Protein AF-A0A812ULM7-F1 (afdb_monomer)

Structure (mmCIF, N/CA/C/O backbone):
data_AF-A0A812ULM7-F1
#
_entry.id   AF-A0A812ULM7-F1
#
loop_
_atom_site.group_PDB
_atom_site.id
_atom_site.type_symbol
_atom_site.label_atom_id
_atom_site.label_alt_id
_atom_site.label_comp_id
_atom_site.label_asym_id
_atom_site.label_entity_id
_atom_site.label_seq_id
_atom_site.pdbx_PDB_ins_code
_atom_site.Cartn_x
_atom_site.Cartn_y
_atom_site.Cartn_z
_atom_site.occupancy
_atom_site.B_iso_or_equiv
_atom_site.auth_seq_id
_atom_site.auth_comp_id
_atom_site.auth_asym_id
_atom_site.auth_atom_id
_atom_site.pdbx_PDB_model_num
ATOM 1 N N . MET A 1 1 ? 13.259 -62.457 31.994 1.00 41.00 1 MET A N 1
ATOM 2 C CA . MET A 1 1 ? 13.958 -61.327 32.641 1.00 41.00 1 MET A CA 1
ATOM 3 C C . MET A 1 1 ? 14.137 -60.204 31.629 1.00 41.00 1 MET A C 1
ATOM 5 O O . MET A 1 1 ? 15.063 -60.281 30.845 1.00 41.00 1 MET A O 1
ATOM 9 N N . PHE A 1 2 ? 13.262 -59.199 31.629 1.00 32.50 2 PHE A N 1
ATOM 10 C CA . PHE A 1 2 ? 13.545 -57.844 31.134 1.00 32.50 2 PHE A CA 1
ATOM 11 C C . PHE A 1 2 ? 12.604 -56.912 31.900 1.00 32.50 2 PHE A C 1
ATOM 13 O O . PHE A 1 2 ? 11.397 -56.917 31.683 1.00 32.50 2 PHE A O 1
ATOM 20 N N . GLY A 1 3 ? 13.154 -56.225 32.902 1.00 32.50 3 GLY A N 1
ATOM 21 C CA . GLY A 1 3 ? 12.421 -55.309 33.770 1.00 32.50 3 GLY A CA 1
ATOM 22 C C . GLY A 1 3 ? 12.378 -53.911 33.165 1.00 32.50 3 GLY A C 1
ATOM 23 O O . GLY A 1 3 ? 13.420 -53.333 32.858 1.00 32.50 3 GLY A O 1
ATOM 24 N N . ALA A 1 4 ? 11.170 -53.374 33.015 1.00 36.75 4 ALA A N 1
ATOM 25 C CA . ALA A 1 4 ? 10.918 -51.992 32.639 1.00 36.75 4 ALA A CA 1
ATOM 26 C C . ALA A 1 4 ? 11.244 -51.050 33.813 1.00 36.75 4 ALA A C 1
ATOM 28 O O . ALA A 1 4 ? 10.741 -51.235 34.920 1.00 36.75 4 ALA A O 1
ATOM 29 N N . LYS A 1 5 ? 12.065 -50.020 33.571 1.00 42.41 5 LYS A N 1
ATOM 30 C CA . LYS A 1 5 ? 12.236 -48.877 34.481 1.00 42.41 5 LYS A CA 1
ATOM 31 C C . LYS A 1 5 ? 11.418 -47.699 33.957 1.00 42.41 5 LYS A C 1
ATOM 33 O O . LYS A 1 5 ? 11.736 -47.137 32.914 1.00 42.41 5 LYS A O 1
ATOM 38 N N . ALA A 1 6 ? 10.379 -47.336 34.703 1.00 38.03 6 ALA A N 1
ATOM 39 C CA . ALA A 1 6 ? 9.629 -46.100 34.535 1.00 38.03 6 ALA A CA 1
ATOM 40 C C . ALA A 1 6 ? 10.432 -44.925 35.122 1.00 38.03 6 ALA A C 1
ATOM 42 O O . ALA A 1 6 ? 10.832 -44.963 36.285 1.00 38.03 6 ALA A O 1
ATOM 43 N N . LEU A 1 7 ? 10.670 -43.887 34.319 1.00 38.00 7 LEU A N 1
ATOM 44 C CA . LEU A 1 7 ? 11.216 -42.604 34.763 1.00 38.00 7 LEU A CA 1
ATOM 45 C C . LEU A 1 7 ? 10.058 -41.616 34.918 1.00 38.00 7 LEU A C 1
ATOM 47 O O . LEU A 1 7 ? 9.432 -41.210 33.942 1.00 38.00 7 LEU A O 1
ATOM 51 N N . ALA A 1 8 ? 9.770 -41.264 36.168 1.00 40.12 8 ALA A N 1
ATOM 52 C CA . ALA A 1 8 ? 8.806 -40.243 36.539 1.00 40.12 8 ALA A CA 1
ATOM 53 C C . ALA A 1 8 ? 9.346 -38.849 36.173 1.00 40.12 8 ALA A C 1
ATOM 55 O O . ALA A 1 8 ? 10.379 -38.418 36.685 1.00 40.12 8 ALA A O 1
ATOM 56 N N . LEU A 1 9 ? 8.635 -38.135 35.297 1.00 36.09 9 LEU A N 1
ATOM 57 C CA . LEU A 1 9 ? 8.853 -36.713 35.039 1.00 36.09 9 LEU A CA 1
ATOM 58 C C . LEU A 1 9 ? 8.134 -35.901 36.122 1.00 36.09 9 LEU A C 1
ATOM 60 O O . LEU A 1 9 ? 6.908 -35.912 36.209 1.00 36.09 9 LEU A O 1
ATOM 64 N N . GLN A 1 10 ? 8.904 -35.201 36.954 1.00 39.47 10 GLN A N 1
ATOM 65 C CA . GLN A 1 10 ? 8.375 -34.199 37.879 1.00 39.47 10 GLN A CA 1
ATOM 66 C C . GLN A 1 10 ? 7.950 -32.926 37.120 1.00 39.47 10 GLN A C 1
ATOM 68 O O . GLN A 1 10 ? 8.636 -32.526 36.173 1.00 39.47 10 GLN A O 1
ATOM 73 N N . PRO A 1 11 ? 6.875 -32.235 37.542 1.00 38.72 11 PRO A N 1
ATOM 74 C CA . PRO A 1 11 ? 6.487 -30.960 36.957 1.00 38.72 11 PRO A CA 1
ATOM 75 C C . PRO A 1 11 ? 7.402 -29.840 37.471 1.00 38.72 11 PRO A C 1
ATOM 77 O O . PRO A 1 11 ? 7.451 -29.549 38.665 1.00 38.72 11 PRO A O 1
ATOM 80 N N . ARG A 1 12 ? 8.122 -29.177 36.559 1.00 36.22 12 ARG A N 1
ATOM 81 C CA . ARG A 1 12 ? 8.810 -27.913 36.851 1.00 36.22 12 ARG A CA 1
ATOM 82 C C . ARG A 1 12 ? 7.783 -26.785 36.907 1.00 36.22 12 ARG A C 1
ATOM 84 O O . ARG A 1 12 ? 7.397 -26.239 35.878 1.00 36.22 12 ARG A O 1
ATOM 91 N N . THR A 1 13 ? 7.385 -26.393 38.109 1.00 42.38 13 THR A N 1
ATOM 92 C CA . THR A 1 13 ? 6.838 -25.058 38.367 1.00 42.38 13 THR A CA 1
ATOM 93 C C . THR A 1 13 ? 7.977 -24.041 38.290 1.00 42.38 13 THR A C 1
ATOM 95 O O . THR A 1 13 ? 8.778 -23.933 39.215 1.00 42.38 13 THR A O 1
ATOM 98 N N . GLN A 1 14 ? 8.072 -23.313 37.175 1.00 38.62 14 GLN A N 1
ATOM 99 C CA . GLN A 1 14 ? 8.842 -22.071 37.096 1.00 38.62 14 GLN A CA 1
ATOM 100 C C . GLN A 1 14 ? 7.890 -20.885 37.241 1.00 38.62 14 GLN A C 1
ATOM 102 O O . GLN A 1 14 ? 7.251 -20.451 36.286 1.00 38.62 14 GLN A O 1
ATOM 107 N N . THR A 1 15 ? 7.815 -20.347 38.451 1.00 45.06 15 THR A N 1
ATOM 108 C CA . THR A 1 15 ? 7.367 -18.982 38.720 1.00 45.06 15 THR A CA 1
ATOM 109 C C . THR A 1 15 ? 8.535 -18.048 38.396 1.00 45.06 15 THR A C 1
ATOM 111 O O . THR A 1 15 ? 9.447 -17.875 39.200 1.00 45.06 15 THR A O 1
ATOM 114 N N . SER A 1 16 ? 8.544 -17.482 37.187 1.00 42.62 16 SER A N 1
ATOM 115 C CA . SER A 1 16 ? 9.448 -16.392 36.807 1.00 42.62 16 SER A CA 1
ATOM 116 C C . SER A 1 16 ? 8.700 -15.068 36.958 1.00 42.62 16 SER A C 1
ATOM 118 O O . SER A 1 16 ? 7.701 -14.829 36.281 1.00 42.62 16 SER A O 1
ATOM 120 N N . LEU A 1 17 ? 9.157 -14.235 37.894 1.00 44.47 17 LEU A N 1
ATOM 121 C CA . LEU A 1 17 ? 8.694 -12.861 38.058 1.00 44.47 17 LEU A CA 1
ATOM 122 C C . LEU A 1 17 ? 9.270 -12.002 36.925 1.00 44.47 17 LEU A C 1
ATOM 124 O O . LEU A 1 17 ? 10.476 -11.973 36.687 1.00 44.47 17 LEU A O 1
ATOM 128 N N . ALA A 1 18 ? 8.359 -11.348 36.212 1.00 45.88 18 ALA A N 1
ATOM 129 C CA . ALA A 1 18 ? 8.574 -10.644 34.964 1.00 45.88 18 ALA A CA 1
ATOM 130 C C . ALA A 1 18 ? 9.383 -9.346 35.134 1.00 45.88 18 ALA A C 1
ATOM 132 O O . ALA A 1 18 ? 8.870 -8.335 35.605 1.00 45.88 18 ALA A O 1
ATOM 133 N N . GLY A 1 19 ? 10.625 -9.354 34.653 1.00 46.09 19 GLY A N 1
ATOM 134 C CA . GLY A 1 19 ? 11.248 -8.179 34.047 1.00 46.09 19 GLY A CA 1
ATOM 135 C C . GLY A 1 19 ? 11.085 -8.306 32.537 1.00 46.09 19 GLY A C 1
ATOM 136 O O . GLY A 1 19 ? 11.866 -9.008 31.897 1.00 46.09 19 GLY A O 1
ATOM 137 N N . SER A 1 20 ? 10.035 -7.714 31.959 1.00 55.88 20 SER A N 1
ATOM 138 C CA . SER A 1 20 ? 9.801 -7.782 30.513 1.00 55.88 20 SER A CA 1
ATOM 139 C C . SER A 1 20 ? 10.874 -6.971 29.786 1.00 55.88 20 SER A C 1
ATOM 141 O O . SER A 1 20 ? 10.751 -5.759 29.613 1.00 55.88 20 SER A O 1
ATOM 143 N N . CYS A 1 21 ? 11.955 -7.637 29.381 1.00 51.94 21 CYS A N 1
ATOM 144 C CA . CYS A 1 21 ? 12.905 -7.093 28.423 1.00 51.94 21 CYS A CA 1
ATOM 145 C C . CYS A 1 21 ? 12.128 -6.796 27.135 1.00 51.94 21 CYS A C 1
ATOM 147 O O . CYS A 1 21 ? 11.672 -7.715 26.451 1.00 51.94 21 CYS A O 1
ATOM 149 N N . PHE A 1 22 ? 11.900 -5.511 26.861 1.00 61.00 22 PHE A N 1
ATOM 150 C CA . PHE A 1 22 ? 11.145 -5.065 25.700 1.00 61.00 22 PHE A CA 1
ATOM 151 C C . PHE A 1 22 ? 11.965 -5.374 24.447 1.00 61.00 22 PHE A C 1
ATOM 153 O O . PHE A 1 22 ? 12.911 -4.662 24.108 1.00 61.00 22 PHE A O 1
ATOM 160 N N . LYS A 1 23 ? 11.664 -6.498 23.798 1.00 75.44 23 LYS A N 1
ATOM 161 C CA . LYS A 1 23 ? 12.347 -6.897 22.572 1.00 75.44 23 LYS A CA 1
ATOM 162 C C . LYS A 1 23 ? 11.888 -5.959 21.460 1.00 75.44 23 LYS A C 1
ATOM 164 O O . LYS A 1 23 ? 10.694 -5.869 21.192 1.00 75.44 23 LYS A O 1
ATOM 169 N N . VAL A 1 24 ? 12.832 -5.259 20.828 1.00 73.81 24 VAL A N 1
ATOM 170 C CA . VAL A 1 24 ? 12.534 -4.423 19.659 1.00 73.81 24 VAL A CA 1
ATOM 171 C C . VAL A 1 24 ? 11.915 -5.323 18.579 1.00 73.81 24 VAL A C 1
ATOM 173 O O . VAL A 1 24 ? 12.570 -6.292 18.179 1.00 73.81 24 VAL A O 1
ATOM 176 N N . PRO A 1 25 ? 10.677 -5.047 18.128 1.00 79.12 25 PRO A N 1
ATOM 177 C CA . PRO A 1 25 ? 10.017 -5.860 17.117 1.00 79.12 25 PRO A CA 1
ATOM 178 C C . PRO A 1 25 ? 10.796 -5.835 15.805 1.00 79.12 25 PRO A C 1
ATOM 180 O O . PRO A 1 25 ? 11.286 -4.787 15.376 1.00 79.12 25 PRO A O 1
ATOM 183 N N . GLN A 1 26 ? 10.884 -6.980 15.137 1.00 84.06 26 GLN A N 1
ATOM 184 C CA . GLN A 1 26 ? 11.469 -7.045 13.800 1.00 84.06 26 GLN A CA 1
ATOM 185 C C . GLN A 1 26 ? 10.487 -6.498 12.750 1.00 84.06 26 GLN A C 1
ATOM 187 O O . GLN A 1 26 ? 9.270 -6.570 12.924 1.00 84.06 26 GLN A O 1
ATOM 192 N N . ALA A 1 27 ? 10.996 -6.011 11.610 1.00 75.19 27 ALA A N 1
ATOM 193 C CA . ALA A 1 27 ? 10.168 -5.482 10.513 1.00 75.19 27 ALA A CA 1
ATOM 194 C C . ALA A 1 27 ? 9.073 -6.470 10.057 1.00 75.19 27 ALA A C 1
ATOM 196 O O . ALA A 1 27 ? 7.943 -6.075 9.772 1.00 75.19 27 ALA A O 1
ATOM 197 N N . VAL A 1 28 ? 9.393 -7.770 10.050 1.00 74.81 28 VAL A N 1
ATOM 198 C CA . VAL A 1 28 ? 8.456 -8.850 9.702 1.00 74.81 28 VAL A CA 1
ATOM 199 C C . VAL A 1 28 ? 7.282 -8.915 10.684 1.00 74.81 28 VAL A C 1
ATOM 201 O O . VAL A 1 28 ? 6.131 -9.010 10.259 1.00 74.81 28 VAL A O 1
ATOM 204 N N . GLU A 1 29 ? 7.549 -8.811 11.988 1.00 86.94 29 GLU A N 1
ATOM 205 C CA . GLU A 1 29 ? 6.518 -8.832 13.034 1.00 86.94 29 GLU A CA 1
ATOM 206 C C . GLU A 1 29 ? 5.620 -7.593 12.934 1.00 86.94 29 GLU A C 1
ATOM 208 O O . GLU A 1 29 ? 4.396 -7.705 12.996 1.00 86.94 29 GLU A O 1
ATOM 213 N N . VAL A 1 30 ? 6.210 -6.420 12.678 1.00 88.75 30 VAL A N 1
ATOM 214 C CA . VAL A 1 30 ? 5.467 -5.168 12.459 1.00 88.75 30 VAL A CA 1
ATOM 215 C C . VAL A 1 30 ? 4.574 -5.249 11.217 1.00 88.75 30 VAL A C 1
ATOM 217 O O . VAL A 1 30 ? 3.429 -4.786 11.245 1.00 88.75 30 VAL A O 1
ATOM 220 N N . GLY A 1 31 ? 5.066 -5.849 10.132 1.00 81.31 31 GLY A N 1
ATOM 221 C CA . GLY A 1 31 ? 4.298 -6.061 8.905 1.00 81.31 31 GLY A CA 1
ATOM 222 C C . GLY A 1 31 ? 3.091 -6.985 9.108 1.00 81.31 31 GLY A C 1
ATOM 223 O O . GLY A 1 31 ? 1.988 -6.672 8.643 1.00 81.31 31 GLY A O 1
ATOM 224 N N . LEU A 1 32 ? 3.272 -8.091 9.837 1.00 84.94 32 LEU A N 1
ATOM 225 C CA . LEU A 1 32 ? 2.199 -9.032 10.177 1.00 84.94 32 LEU A CA 1
ATOM 226 C C . LEU A 1 32 ? 1.157 -8.396 11.106 1.00 84.94 32 LEU A C 1
ATOM 228 O O . LEU A 1 32 ? -0.033 -8.431 10.789 1.00 84.94 32 LEU A O 1
ATOM 232 N N . LEU A 1 33 ? 1.600 -7.714 12.167 1.00 93.56 33 LEU A N 1
ATOM 233 C CA . LEU A 1 33 ? 0.726 -6.987 13.090 1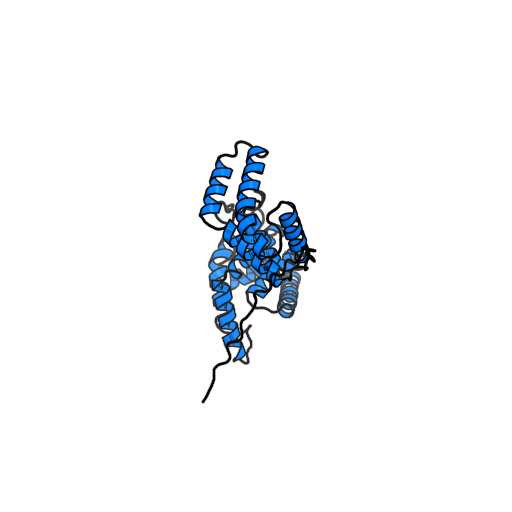.00 93.56 33 LEU A CA 1
ATOM 234 C C . LEU A 1 33 ? -0.161 -5.980 12.350 1.00 93.56 33 LEU A C 1
ATOM 236 O O . LEU A 1 33 ? -1.380 -5.958 12.527 1.00 93.56 33 LEU A O 1
ATOM 240 N N . ARG A 1 34 ? 0.434 -5.163 11.475 1.00 91.00 34 ARG A N 1
ATOM 241 C CA . ARG A 1 34 ? -0.317 -4.211 10.648 1.00 91.00 34 ARG A CA 1
ATOM 242 C C . ARG A 1 34 ? -1.326 -4.906 9.731 1.00 91.00 34 ARG A C 1
ATOM 244 O O . ARG A 1 34 ? -2.437 -4.408 9.575 1.00 91.00 34 ARG A O 1
ATOM 251 N N . SER A 1 35 ? -0.966 -6.048 9.151 1.00 84.38 35 SER A N 1
ATOM 252 C CA . SER A 1 35 ? -1.858 -6.807 8.268 1.00 84.38 35 SER A CA 1
ATOM 253 C C . SER A 1 35 ? -3.056 -7.393 9.028 1.00 84.38 35 SER A C 1
ATOM 255 O O . SER A 1 35 ? -4.184 -7.307 8.544 1.00 84.38 35 SER A O 1
ATOM 257 N N . GLU A 1 36 ? -2.851 -7.920 10.240 1.00 93.62 36 GLU A N 1
ATOM 258 C CA . GLU A 1 36 ? -3.945 -8.394 11.103 1.00 93.62 36 GLU A CA 1
ATOM 259 C C . GLU A 1 36 ? -4.855 -7.252 11.570 1.00 93.62 36 GLU A C 1
ATOM 261 O O . GLU A 1 36 ? -6.078 -7.396 11.548 1.00 93.62 36 GLU A O 1
ATOM 266 N N . LEU A 1 37 ? -4.289 -6.098 11.939 1.00 95.44 37 LEU A N 1
ATOM 267 C CA . LEU A 1 37 ? -5.079 -4.911 12.280 1.00 95.44 37 LEU A CA 1
ATOM 268 C C . LEU A 1 37 ? -5.911 -4.429 11.090 1.00 95.44 37 LEU A C 1
ATOM 270 O O . LEU A 1 37 ? -7.094 -4.138 11.249 1.00 95.44 37 LEU A O 1
ATOM 274 N N . LEU A 1 38 ? -5.321 -4.385 9.893 1.00 91.94 38 LEU A N 1
ATOM 275 C CA . LEU A 1 38 ? -6.046 -4.038 8.675 1.00 91.94 38 LEU A CA 1
ATOM 276 C C . LEU A 1 38 ? -7.193 -5.021 8.413 1.00 91.94 38 LEU A C 1
ATOM 278 O O . LEU A 1 38 ? -8.305 -4.589 8.114 1.00 91.94 38 LEU A O 1
ATOM 282 N N . ALA A 1 39 ? -6.962 -6.326 8.562 1.00 87.19 39 ALA A N 1
ATOM 283 C CA . ALA A 1 39 ? -8.007 -7.339 8.419 1.00 87.19 39 ALA A CA 1
ATOM 284 C C . ALA A 1 39 ? -9.134 -7.152 9.453 1.00 87.19 39 ALA A C 1
ATOM 286 O O . ALA A 1 39 ? -10.313 -7.221 9.107 1.00 87.19 39 ALA A O 1
ATOM 287 N N . ALA A 1 40 ? -8.790 -6.853 10.710 1.00 95.25 40 ALA A N 1
ATOM 288 C CA . ALA A 1 40 ? -9.768 -6.604 11.766 1.00 95.25 40 ALA A CA 1
ATOM 289 C C . ALA A 1 40 ? -10.604 -5.344 11.493 1.00 95.25 40 ALA A C 1
ATOM 291 O O . ALA A 1 40 ? -11.826 -5.367 11.646 1.00 95.25 40 ALA A O 1
ATOM 292 N N . PHE A 1 41 ? -9.968 -4.263 11.030 1.00 95.19 41 PHE A N 1
ATOM 293 C CA . PHE A 1 41 ? -10.666 -3.026 10.692 1.00 95.19 41 PHE A CA 1
ATOM 294 C C . PHE A 1 41 ? -11.468 -3.139 9.398 1.00 95.19 41 PHE A C 1
ATOM 296 O O . PHE A 1 41 ? -12.540 -2.563 9.315 1.00 95.19 41 PHE A O 1
ATOM 303 N N . THR A 1 42 ? -11.036 -3.911 8.405 1.00 87.88 42 THR A N 1
ATOM 304 C CA . THR A 1 42 ? -11.808 -4.114 7.162 1.00 87.88 42 THR A CA 1
ATOM 305 C C . THR A 1 42 ? -12.925 -5.153 7.303 1.00 87.88 42 THR A C 1
ATOM 307 O O . THR A 1 42 ? -13.760 -5.284 6.410 1.00 87.88 42 THR A O 1
ATOM 310 N N . ALA A 1 43 ? -13.007 -5.868 8.431 1.00 91.19 43 ALA A N 1
ATOM 311 C CA . ALA A 1 43 ? -14.067 -6.836 8.676 1.00 91.19 43 ALA A CA 1
ATOM 312 C C . ALA A 1 43 ? -15.460 -6.176 8.668 1.00 91.19 43 ALA A C 1
ATOM 314 O O . ALA A 1 43 ? -15.695 -5.164 9.333 1.00 91.19 43 ALA A O 1
ATOM 315 N N . ALA A 1 44 ? -16.430 -6.816 8.004 1.00 91.75 44 ALA A N 1
ATOM 316 C CA . ALA A 1 44 ? -17.797 -6.299 7.852 1.00 91.75 44 ALA A CA 1
ATOM 317 C C . ALA A 1 44 ? -18.461 -5.923 9.193 1.00 91.75 44 ALA A C 1
ATOM 319 O O . ALA A 1 44 ? -19.149 -4.908 9.297 1.00 91.75 44 ALA A O 1
ATOM 320 N N . ARG A 1 45 ? -18.205 -6.706 10.252 1.00 96.88 45 ARG A N 1
ATOM 321 C CA . ARG A 1 45 ? -18.712 -6.444 11.611 1.00 96.88 45 ARG A CA 1
ATOM 322 C C . ARG A 1 45 ? -18.202 -5.124 12.198 1.00 96.88 45 ARG A C 1
ATOM 324 O O . ARG A 1 45 ? -18.923 -4.480 12.957 1.00 96.88 45 ARG A O 1
ATOM 331 N N . PHE A 1 46 ? -16.956 -4.763 11.894 1.00 97.06 46 PHE A N 1
ATOM 332 C CA . PHE A 1 46 ? -16.322 -3.545 12.378 1.00 97.06 46 PHE A CA 1
ATOM 333 C C . PHE A 1 46 ? -16.813 -2.359 11.555 1.00 97.06 46 PHE A C 1
ATOM 335 O O . PHE A 1 46 ? -17.324 -1.402 12.130 1.00 97.06 46 PHE A O 1
ATOM 342 N N . GLN A 1 47 ? -16.763 -2.473 10.224 1.00 96.00 47 GLN A N 1
ATOM 343 C CA . GLN A 1 47 ? -17.218 -1.429 9.302 1.00 96.00 47 GLN A CA 1
ATOM 344 C C . GLN A 1 47 ? -18.690 -1.056 9.529 1.00 96.00 47 GLN A C 1
ATOM 346 O O . GLN A 1 47 ? -19.019 0.125 9.593 1.00 96.00 47 GLN A O 1
ATOM 351 N N . LYS A 1 48 ? -19.574 -2.033 9.788 1.00 93.69 48 LYS A N 1
ATOM 352 C CA . LYS A 1 48 ? -20.973 -1.762 10.162 1.00 93.69 48 LYS A CA 1
ATOM 353 C C . LYS A 1 48 ? -21.083 -0.861 11.401 1.00 93.69 48 LYS A C 1
ATOM 355 O O . LYS A 1 48 ? -21.817 0.124 11.374 1.00 93.69 48 LYS A O 1
ATOM 360 N N . LYS A 1 49 ? -20.337 -1.170 12.468 1.00 96.81 49 LYS A N 1
ATOM 361 C CA . LYS A 1 49 ? -20.335 -0.380 13.713 1.00 96.81 49 LYS A CA 1
ATOM 362 C C . LYS A 1 49 ? -19.707 0.991 13.525 1.00 96.81 49 LYS A C 1
ATOM 364 O O . LYS A 1 49 ? -20.186 1.958 14.107 1.00 96.81 49 LYS A O 1
ATOM 369 N N . LEU A 1 50 ? -18.649 1.073 12.721 1.00 95.44 50 LEU A N 1
ATOM 370 C CA . LEU A 1 50 ? -18.022 2.340 12.376 1.00 95.44 50 LEU A CA 1
ATOM 371 C C . LEU A 1 50 ? -19.023 3.247 11.648 1.00 95.44 50 LEU A C 1
ATOM 373 O O . LEU A 1 50 ? -19.202 4.385 12.058 1.00 95.44 50 LEU A O 1
ATOM 377 N N . HIS A 1 51 ? -19.761 2.732 10.662 1.00 91.44 51 HIS A N 1
ATOM 378 C CA . HIS A 1 51 ? -20.796 3.501 9.964 1.00 91.44 51 HIS A CA 1
ATOM 379 C C . HIS A 1 51 ? -22.003 3.861 10.841 1.00 91.44 51 HIS A C 1
ATOM 381 O O . HIS A 1 51 ? -22.586 4.931 10.685 1.00 91.44 51 HIS A O 1
ATOM 387 N N . GLU A 1 52 ? -22.416 2.993 11.767 1.00 93.94 52 GLU A N 1
ATOM 388 C CA . GLU A 1 52 ? -23.423 3.339 12.782 1.00 93.94 52 GLU A CA 1
ATOM 389 C C . GLU A 1 52 ? -22.951 4.511 13.651 1.00 93.94 52 GLU A C 1
ATOM 391 O O . GLU A 1 52 ? -23.707 5.460 13.858 1.00 93.94 52 GLU A O 1
ATOM 396 N N . LEU A 1 53 ? -21.685 4.489 14.079 1.00 93.94 53 LEU A N 1
ATOM 397 C CA . LEU A 1 53 ? -21.070 5.576 14.833 1.00 93.94 53 LEU A CA 1
ATOM 398 C C . LEU A 1 53 ? -20.983 6.874 14.013 1.00 93.94 53 LEU A C 1
ATOM 400 O O . LEU A 1 53 ? -21.295 7.947 14.523 1.00 93.94 53 LEU A O 1
ATOM 404 N N . GLU A 1 54 ? -20.576 6.782 12.744 1.00 90.81 54 GLU A N 1
ATOM 405 C CA . GLU A 1 54 ? -20.507 7.921 11.821 1.00 90.81 54 GLU A CA 1
ATOM 406 C C . GLU A 1 54 ? -21.885 8.558 11.600 1.00 90.81 54 GLU A C 1
ATOM 408 O O . GLU A 1 54 ? -21.987 9.781 11.594 1.00 90.81 54 GLU A O 1
ATOM 413 N N . ARG A 1 55 ? -22.950 7.754 11.470 1.00 89.88 55 ARG A N 1
ATOM 414 C CA . ARG A 1 55 ? -24.328 8.252 11.304 1.00 89.88 55 ARG A CA 1
ATOM 415 C C . ARG A 1 55 ? -24.880 8.933 12.554 1.00 89.88 55 ARG A C 1
ATOM 417 O O . ARG A 1 55 ? -25.674 9.857 12.431 1.00 89.88 55 ARG A O 1
ATOM 424 N N . ALA A 1 56 ? -24.472 8.486 13.740 1.00 89.12 56 ALA A N 1
ATOM 425 C CA . ALA A 1 56 ? -24.891 9.085 15.007 1.00 89.12 56 ALA A CA 1
ATOM 426 C C . ALA A 1 56 ? -24.195 10.429 15.305 1.00 89.12 56 ALA A C 1
ATOM 428 O O . ALA A 1 56 ? -24.566 11.123 16.250 1.00 89.12 56 ALA A O 1
ATOM 429 N N . ARG A 1 57 ? -23.177 10.805 14.522 1.00 88.31 57 ARG A N 1
ATOM 430 C CA . ARG A 1 57 ? -22.401 12.028 14.724 1.00 88.31 57 ARG A CA 1
ATOM 431 C C . ARG A 1 57 ? -23.227 13.264 14.360 1.00 88.31 57 ARG A C 1
ATOM 433 O O . ARG A 1 57 ? -23.469 13.533 13.189 1.00 88.31 57 ARG A O 1
ATOM 440 N N . THR A 1 58 ? -23.589 14.059 15.362 1.00 77.31 58 THR A N 1
ATOM 441 C CA . THR A 1 58 ? -24.334 15.318 15.184 1.00 77.31 58 THR A CA 1
ATOM 442 C C . THR A 1 58 ? -23.431 16.500 14.826 1.00 77.31 58 THR A C 1
ATOM 444 O O . THR A 1 58 ? -23.819 17.353 14.033 1.00 77.31 58 THR A O 1
ATOM 447 N N . LEU A 1 59 ? -22.209 16.549 15.372 1.00 74.88 59 LEU A N 1
ATOM 448 C CA . LEU A 1 59 ? -21.232 17.617 15.133 1.00 74.88 59 LEU A CA 1
ATOM 449 C C . LEU A 1 59 ? -19.819 17.071 14.912 1.00 74.88 59 LEU A C 1
ATOM 451 O O . LEU A 1 59 ? -19.439 15.985 15.359 1.00 74.88 59 LEU A O 1
ATOM 455 N N . SER A 1 60 ? -18.991 17.860 14.224 1.00 67.00 60 SER A N 1
ATOM 456 C CA . SER A 1 60 ? -17.634 17.448 13.865 1.00 67.00 60 SER A CA 1
ATOM 457 C C . SER A 1 60 ? -16.694 17.289 15.073 1.00 67.00 60 SER A C 1
ATOM 459 O O . SER A 1 60 ? -15.731 16.523 14.977 1.00 67.00 60 SER A O 1
ATOM 461 N N . SER A 1 61 ? -16.979 17.928 16.213 1.00 73.56 61 SER A N 1
ATOM 462 C CA . SER A 1 61 ? -16.140 17.880 17.419 1.00 73.56 61 SER A CA 1
ATOM 463 C C . SER A 1 61 ? -16.735 17.106 18.599 1.00 73.56 61 SER A C 1
ATOM 465 O O . SER A 1 61 ? -16.168 17.194 19.685 1.00 73.56 61 SER A O 1
ATOM 467 N N . ASP A 1 62 ? -17.808 16.328 18.404 1.00 84.19 62 ASP A N 1
ATOM 468 C CA . ASP A 1 62 ? -18.479 15.621 19.503 1.00 84.19 62 ASP A CA 1
ATOM 469 C C . ASP A 1 62 ? -17.491 14.739 20.313 1.00 84.19 62 ASP A C 1
ATOM 471 O O . ASP A 1 62 ? -16.960 13.745 19.789 1.00 84.19 62 ASP A O 1
ATOM 475 N N . PRO A 1 63 ? -17.213 15.079 21.590 1.00 87.44 63 PRO A N 1
ATOM 476 C CA . PRO A 1 63 ? -16.357 14.275 22.455 1.00 87.44 63 PRO A CA 1
ATOM 477 C C . PRO A 1 63 ? -16.896 12.853 22.652 1.00 87.44 63 PRO A C 1
ATOM 479 O O . PRO A 1 63 ? -16.101 11.916 22.776 1.00 87.44 63 PRO A O 1
ATOM 482 N N . SER A 1 64 ? -18.224 12.676 22.622 1.00 89.81 64 SER A N 1
ATOM 483 C CA . SER A 1 64 ? -18.878 11.372 22.757 1.00 89.81 64 SER A CA 1
ATOM 484 C C . SER A 1 64 ? -18.506 10.452 21.590 1.00 89.81 64 SER A C 1
ATOM 486 O O . SER A 1 64 ? -18.075 9.314 21.808 1.00 89.81 64 SER A O 1
ATOM 488 N N . TYR A 1 65 ? -18.526 10.983 20.359 1.00 91.06 65 TYR A N 1
ATOM 489 C CA . TYR A 1 65 ? -18.084 10.275 19.160 1.00 91.06 65 TYR A CA 1
ATOM 490 C C . TYR A 1 65 ? -16.625 9.833 19.286 1.00 91.06 65 TYR A C 1
ATOM 492 O O . TYR A 1 65 ? -16.306 8.672 19.035 1.00 91.06 65 TYR A O 1
ATOM 500 N N . ARG A 1 66 ? -15.721 10.728 19.715 1.00 91.00 66 ARG A N 1
ATOM 501 C CA . ARG A 1 66 ? -14.292 10.393 19.861 1.00 91.00 66 ARG A CA 1
ATOM 502 C C . ARG A 1 66 ? -14.061 9.287 20.889 1.00 91.00 66 ARG A C 1
ATOM 504 O O . ARG A 1 66 ? -13.248 8.395 20.640 1.00 91.00 66 ARG A O 1
ATOM 511 N N . ALA A 1 67 ? -14.762 9.328 22.021 1.00 93.25 67 ALA A N 1
ATOM 512 C CA . ALA A 1 67 ? -14.668 8.298 23.052 1.00 93.25 67 ALA A CA 1
ATOM 513 C C . ALA A 1 67 ? -15.191 6.943 22.547 1.00 93.25 67 ALA A C 1
ATOM 515 O O . ALA A 1 67 ? -14.523 5.918 22.706 1.00 93.25 67 ALA A O 1
ATOM 516 N N . ALA A 1 68 ? -16.344 6.935 21.876 1.00 95.19 68 ALA A N 1
ATOM 517 C CA . ALA A 1 68 ? -16.944 5.727 21.322 1.00 95.19 68 ALA A CA 1
ATOM 518 C C . ALA A 1 68 ? -16.125 5.141 20.155 1.00 95.19 68 ALA A C 1
ATOM 520 O O . ALA A 1 68 ? -15.913 3.928 20.108 1.00 95.19 68 ALA A O 1
ATOM 521 N N . PHE A 1 69 ? -15.574 5.987 19.279 1.00 95.19 69 PHE A N 1
ATOM 522 C CA . PHE A 1 69 ? -14.636 5.589 18.227 1.00 95.19 69 PHE A CA 1
ATOM 523 C C . PHE A 1 69 ? -13.378 4.953 18.823 1.00 95.19 69 PHE A C 1
ATOM 525 O O . PHE A 1 69 ? -13.003 3.844 18.440 1.00 95.19 69 PHE A O 1
ATOM 532 N N . ARG A 1 70 ? -12.754 5.611 19.815 1.00 95.06 70 ARG A N 1
ATOM 533 C CA . ARG A 1 70 ? -11.584 5.066 20.519 1.00 95.06 70 ARG A CA 1
ATOM 534 C C . ARG A 1 70 ? -11.918 3.702 21.119 1.00 95.06 70 ARG A C 1
ATOM 536 O O . ARG A 1 70 ? -11.164 2.760 20.913 1.00 95.06 70 ARG A O 1
ATOM 543 N N . LYS A 1 71 ? -13.063 3.564 21.795 1.00 96.38 71 LYS A N 1
ATOM 544 C CA . LYS A 1 71 ? -13.520 2.293 22.378 1.00 96.38 71 LYS A CA 1
ATOM 545 C C . LYS A 1 71 ? -13.710 1.195 21.321 1.00 96.38 71 LYS A C 1
ATOM 547 O O . LYS A 1 71 ? -13.312 0.057 21.561 1.00 96.38 71 LYS A O 1
ATOM 552 N N . LEU A 1 72 ? -14.282 1.524 20.160 1.00 97.31 72 LEU A N 1
ATOM 553 C CA . LEU A 1 72 ? -14.471 0.587 19.047 1.00 97.31 72 LEU A CA 1
ATOM 554 C C . LEU A 1 72 ? -13.128 0.083 18.498 1.00 97.31 72 LEU A C 1
ATOM 556 O O . LEU A 1 72 ? -12.930 -1.125 18.394 1.00 97.31 72 LEU A O 1
ATOM 560 N N . VAL A 1 73 ? -12.193 0.993 18.211 1.00 96.88 73 VAL A N 1
ATOM 561 C CA . VAL A 1 73 ? -10.846 0.655 17.717 1.00 96.88 73 VAL A CA 1
ATOM 562 C C . VAL A 1 73 ? -10.074 -0.172 18.745 1.00 96.88 73 VAL A C 1
ATOM 564 O O . VAL A 1 73 ? -9.504 -1.211 18.408 1.00 96.88 73 VAL A O 1
ATOM 567 N N . ARG A 1 74 ? -10.116 0.239 20.019 1.00 96.50 74 ARG A N 1
ATOM 568 C CA . ARG A 1 74 ? -9.428 -0.439 21.127 1.00 96.50 74 ARG A CA 1
ATOM 569 C C . ARG A 1 74 ? -9.891 -1.876 21.318 1.00 96.50 74 ARG A C 1
ATOM 571 O O . ARG A 1 74 ? -9.080 -2.732 21.656 1.00 96.50 74 ARG A O 1
ATOM 578 N N . LYS A 1 75 ? -11.168 -2.164 21.052 1.00 97.31 75 LYS A N 1
ATOM 579 C CA . LYS A 1 75 ? -11.707 -3.524 21.137 1.00 97.31 75 LYS A CA 1
ATOM 580 C C . LYS A 1 75 ? -11.056 -4.487 20.139 1.00 97.31 75 LYS A C 1
ATOM 582 O O . LYS A 1 75 ? -10.809 -5.636 20.498 1.00 97.31 75 LYS A O 1
ATOM 587 N N . GLU A 1 76 ? -10.815 -4.060 18.900 1.00 97.75 76 GLU A N 1
ATOM 588 C CA . GLU A 1 76 ? -10.123 -4.910 17.917 1.00 97.75 76 GLU A CA 1
ATOM 589 C C . GLU A 1 76 ? -8.614 -4.950 18.203 1.00 97.75 76 GLU A C 1
ATOM 591 O O . GLU A 1 76 ? -8.018 -6.022 18.205 1.00 97.75 76 GLU A O 1
ATOM 596 N N . GLN A 1 77 ? -8.010 -3.809 18.555 1.00 97.19 77 GLN A N 1
ATOM 597 C CA . GLN A 1 77 ? -6.598 -3.727 18.946 1.00 97.19 77 GLN A CA 1
ATOM 598 C C . GLN A 1 77 ? -6.248 -4.677 20.101 1.00 97.19 77 GLN A C 1
ATOM 600 O O . GLN A 1 77 ? -5.281 -5.426 19.993 1.00 97.19 77 GLN A O 1
ATOM 605 N N . GLY A 1 78 ? -7.065 -4.727 21.157 1.00 96.88 78 GLY A N 1
ATOM 606 C CA . GLY A 1 78 ? -6.846 -5.609 22.308 1.00 96.88 78 GLY A CA 1
ATOM 607 C C . GLY A 1 78 ? -6.912 -7.110 21.992 1.00 96.88 78 GLY A C 1
ATOM 608 O O . GLY A 1 78 ? -6.436 -7.911 22.788 1.00 96.88 78 GLY A O 1
ATOM 609 N N . GLN A 1 79 ? -7.462 -7.508 20.838 1.00 96.94 79 GLN A N 1
ATOM 610 C CA . GLN A 1 79 ? -7.461 -8.908 20.383 1.00 96.94 79 GLN A CA 1
ATOM 611 C C . GLN A 1 79 ? -6.201 -9.279 19.589 1.00 96.94 79 GLN A C 1
ATOM 613 O O . GLN A 1 79 ? -5.845 -10.457 19.528 1.00 96.94 79 GLN A O 1
ATOM 618 N N . VAL A 1 80 ? -5.560 -8.294 18.953 1.00 97.06 80 VAL A N 1
ATOM 619 C CA . VAL A 1 80 ? -4.451 -8.504 18.010 1.00 97.06 80 VAL A CA 1
ATOM 620 C C . VAL A 1 80 ? -3.108 -8.199 18.669 1.00 97.06 80 VAL A C 1
ATOM 622 O O . VAL A 1 80 ? -2.211 -9.035 18.665 1.00 97.06 80 VAL A O 1
ATOM 625 N N . ILE A 1 81 ? -2.983 -7.020 19.272 1.00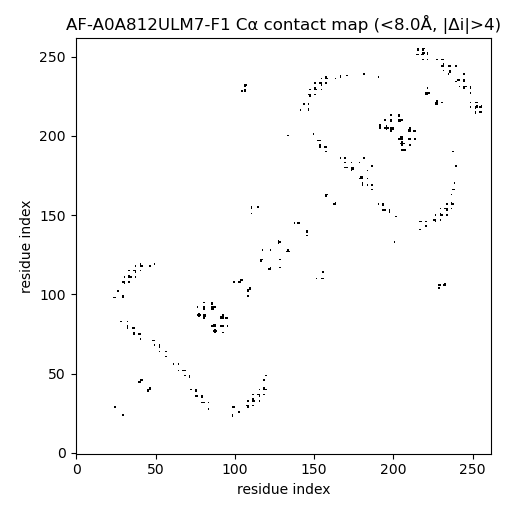 96.69 81 ILE A N 1
ATOM 626 C CA . ILE A 1 81 ? -1.722 -6.430 19.743 1.00 96.69 81 ILE A CA 1
ATOM 627 C C . ILE A 1 81 ? -0.970 -7.312 20.765 1.00 96.69 81 ILE A C 1
ATOM 629 O O . ILE A 1 81 ? 0.237 -7.495 20.580 1.00 96.69 81 ILE 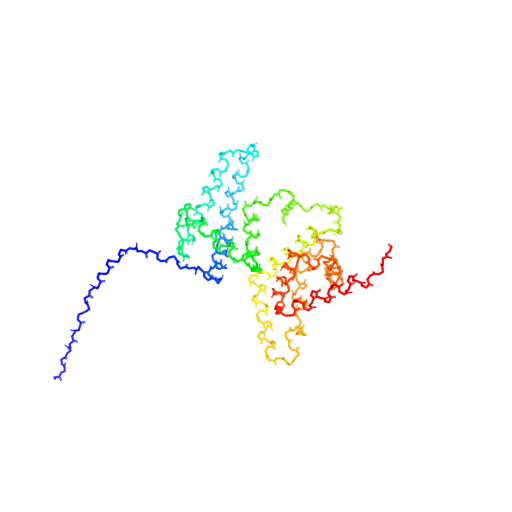A O 1
ATOM 633 N N . PRO A 1 82 ? -1.637 -7.971 21.740 1.00 96.62 82 PRO A N 1
ATOM 634 C CA . PRO A 1 82 ? -0.974 -8.895 22.672 1.00 96.62 82 PRO A CA 1
ATOM 635 C C . PRO A 1 82 ? -0.216 -10.053 22.028 1.00 96.62 82 PRO A C 1
ATOM 637 O O . PRO A 1 82 ? 0.774 -10.524 22.582 1.00 96.62 82 PRO A O 1
ATOM 640 N N . ARG A 1 83 ? -0.622 -10.494 20.831 1.00 95.75 83 ARG A N 1
ATOM 641 C CA . ARG A 1 83 ? 0.060 -11.580 20.104 1.00 95.75 83 ARG A CA 1
ATOM 642 C C . ARG A 1 83 ? 1.453 -11.184 19.616 1.00 95.75 83 ARG A C 1
ATOM 644 O O . ARG A 1 83 ? 2.245 -12.055 19.279 1.00 95.75 83 ARG A O 1
ATOM 651 N N . TYR A 1 84 ? 1.735 -9.885 19.592 1.00 95.06 84 TYR A N 1
ATOM 652 C CA . TYR A 1 84 ? 2.975 -9.292 19.104 1.00 95.06 84 TYR A CA 1
ATOM 653 C C . TYR A 1 84 ? 3.812 -8.680 20.237 1.00 95.06 84 TYR A C 1
ATOM 655 O O . TYR A 1 84 ? 4.694 -7.867 19.984 1.00 95.06 84 TYR A O 1
ATOM 663 N N . GLY A 1 85 ? 3.535 -9.061 21.491 1.00 94.25 85 GLY A N 1
ATOM 664 C CA . GLY A 1 85 ? 4.339 -8.669 22.655 1.00 94.25 85 GLY A CA 1
ATOM 665 C C . GLY A 1 85 ? 4.032 -7.283 23.225 1.00 94.25 85 GLY A C 1
ATOM 666 O O . GLY A 1 85 ? 4.734 -6.823 24.120 1.00 94.25 85 GLY A O 1
ATOM 667 N N . PHE A 1 86 ? 2.981 -6.628 22.741 1.00 94.44 86 PHE A N 1
ATOM 668 C CA . PHE A 1 86 ? 2.514 -5.339 23.242 1.00 94.44 86 PHE A CA 1
ATOM 669 C C . PHE A 1 86 ? 1.310 -5.524 24.165 1.00 94.44 86 PHE A C 1
ATOM 671 O O . PHE A 1 86 ? 0.423 -6.326 23.888 1.00 94.44 86 PHE A O 1
ATOM 678 N N . ASP A 1 87 ? 1.222 -4.745 25.235 1.00 94.69 87 ASP A N 1
ATOM 679 C CA . ASP A 1 87 ? 0.080 -4.827 26.143 1.00 94.69 87 ASP A CA 1
ATOM 680 C C . ASP A 1 87 ? -1.235 -4.319 25.495 1.00 94.69 87 ASP A C 1
ATOM 682 O O . ASP A 1 87 ? -1.227 -3.478 24.593 1.00 94.69 87 ASP A O 1
ATOM 686 N N . ALA A 1 88 ? -2.396 -4.809 25.947 1.00 94.31 88 ALA A N 1
ATOM 687 C CA . ALA A 1 88 ? -3.700 -4.368 25.429 1.00 94.31 88 ALA A CA 1
ATOM 688 C C . ALA A 1 88 ? -4.121 -2.959 25.914 1.00 94.31 88 ALA A C 1
ATOM 690 O O . ALA A 1 88 ? -5.152 -2.434 25.477 1.00 94.31 88 ALA A O 1
ATOM 691 N N . SER A 1 89 ? -3.357 -2.350 26.824 1.00 94.88 89 SER A N 1
ATOM 692 C CA . SER A 1 89 ? -3.604 -1.024 27.397 1.00 94.88 89 SER A CA 1
ATOM 693 C C . SER A 1 89 ? -3.318 0.142 26.444 1.00 94.88 89 SER A C 1
ATOM 695 O O . SER A 1 89 ? -2.901 -0.000 25.289 1.00 94.88 89 SER A O 1
ATOM 697 N N . GLU A 1 90 ? -3.562 1.358 26.944 1.00 91.06 90 GLU A N 1
ATOM 698 C CA . GLU A 1 90 ? -3.186 2.597 26.262 1.00 91.06 90 GLU A CA 1
ATOM 699 C C . GLU A 1 90 ? -1.687 2.643 25.966 1.00 91.06 90 GLU A C 1
ATOM 701 O O . GLU A 1 90 ? -1.321 2.837 24.806 1.00 91.06 90 GLU A O 1
ATOM 706 N N . SER A 1 91 ? -0.865 2.309 26.965 1.00 93.81 91 SER A N 1
ATOM 707 C CA . SER A 1 91 ? 0.593 2.280 26.852 1.00 93.81 91 SER A CA 1
ATOM 708 C C . SER A 1 91 ? 1.088 1.262 25.821 1.00 93.81 91 SER A C 1
ATOM 710 O O . SER A 1 91 ? 1.939 1.594 24.999 1.00 93.81 91 SER A O 1
ATOM 712 N N . GLY A 1 92 ? 0.523 0.050 25.779 1.00 94.25 92 GLY A N 1
ATOM 713 C CA . GLY A 1 92 ? 0.934 -0.949 24.785 1.00 94.25 92 GLY A CA 1
ATOM 714 C C . GLY A 1 92 ? 0.630 -0.532 23.339 1.00 94.25 92 GLY A C 1
ATOM 715 O O . GLY A 1 92 ? 1.415 -0.799 22.430 1.00 94.25 92 GLY A O 1
ATOM 716 N N . VAL A 1 93 ? -0.450 0.223 23.113 1.00 94.31 93 VAL A N 1
ATOM 717 C CA . VAL A 1 93 ? -0.731 0.812 21.790 1.00 94.31 93 VAL A CA 1
ATOM 718 C C . VAL A 1 93 ? 0.198 1.969 21.458 1.00 94.31 93 VAL A C 1
ATOM 720 O O . VAL A 1 93 ? 0.595 2.089 20.304 1.00 94.31 93 VAL A O 1
ATOM 723 N N . GLU A 1 94 ? 0.562 2.815 22.420 1.00 92.44 94 GLU A N 1
ATOM 724 C CA . GLU A 1 94 ? 1.564 3.865 22.189 1.00 92.44 94 GLU A CA 1
ATOM 725 C C . GLU A 1 94 ? 2.916 3.260 21.807 1.00 92.44 94 GLU A C 1
ATOM 727 O O . GLU A 1 94 ? 3.529 3.691 20.833 1.00 92.44 94 GLU A O 1
ATOM 732 N N . GLN A 1 95 ? 3.329 2.193 22.493 1.00 92.75 95 GLN A N 1
ATOM 733 C CA . GLN A 1 95 ? 4.531 1.433 22.156 1.00 92.75 95 GLN A CA 1
ATOM 734 C C . GLN A 1 95 ? 4.434 0.801 20.760 1.00 92.75 95 GLN A C 1
ATOM 736 O O . GLN A 1 95 ? 5.389 0.876 19.988 1.00 92.75 95 GLN A O 1
ATOM 741 N N . MET A 1 96 ? 3.276 0.236 20.393 1.00 94.25 96 MET A N 1
ATOM 742 C CA . MET A 1 96 ? 3.034 -0.262 19.035 1.00 94.25 96 MET A CA 1
ATOM 743 C C . MET A 1 96 ? 3.173 0.856 17.994 1.00 94.25 96 MET A C 1
ATOM 745 O O . MET A 1 96 ? 3.823 0.664 16.968 1.00 94.25 96 MET A O 1
ATOM 749 N N . LEU A 1 97 ? 2.577 2.026 18.235 1.00 91.69 97 LEU A N 1
ATOM 750 C CA . LEU A 1 97 ? 2.659 3.164 17.318 1.00 91.69 97 LEU A CA 1
ATOM 751 C C . LEU A 1 97 ? 4.090 3.716 17.214 1.00 91.69 97 LEU A C 1
ATOM 753 O O . LEU A 1 97 ? 4.517 4.092 16.125 1.00 91.69 97 LEU A O 1
ATOM 757 N N . ALA A 1 98 ? 4.856 3.711 18.305 1.00 89.75 98 ALA A N 1
ATOM 758 C CA . ALA A 1 98 ? 6.272 4.069 18.284 1.00 89.75 98 ALA A CA 1
ATOM 759 C C . ALA A 1 98 ? 7.099 3.061 17.468 1.00 89.75 98 ALA A C 1
ATOM 761 O O . ALA A 1 98 ? 7.905 3.456 16.626 1.00 89.75 98 ALA A O 1
ATOM 762 N N . ALA A 1 99 ? 6.846 1.759 17.640 1.00 90.44 99 ALA A N 1
ATOM 763 C CA . ALA A 1 99 ? 7.473 0.722 16.821 1.00 90.44 99 ALA A CA 1
ATOM 764 C C . ALA A 1 99 ? 7.121 0.890 15.337 1.00 90.44 99 ALA A C 1
ATOM 766 O O . ALA A 1 99 ? 7.959 0.686 14.466 1.00 90.44 99 ALA A O 1
ATOM 767 N N . PHE A 1 100 ? 5.894 1.312 15.033 1.00 88.31 100 PHE A N 1
ATOM 768 C CA . PHE A 1 100 ? 5.450 1.583 13.671 1.00 88.31 100 PHE A CA 1
ATOM 769 C C . PHE A 1 100 ? 6.198 2.730 12.993 1.00 88.31 100 PHE A C 1
ATOM 771 O O . PHE A 1 100 ? 6.383 2.660 11.775 1.00 88.31 100 PHE A O 1
ATOM 778 N N . GLU A 1 101 ? 6.602 3.746 13.754 1.00 86.62 101 GLU A N 1
ATOM 779 C CA . GLU A 1 101 ? 7.324 4.924 13.264 1.00 86.62 101 GLU A CA 1
ATOM 780 C C . GLU A 1 101 ? 8.765 4.588 12.861 1.00 86.62 101 GLU A C 1
ATOM 782 O O . GLU A 1 101 ? 9.261 5.116 11.866 1.00 86.62 101 GLU A O 1
ATOM 787 N N . ALA A 1 102 ? 9.408 3.641 13.555 1.00 87.81 102 ALA A N 1
ATOM 788 C CA . ALA A 1 102 ? 10.759 3.170 13.229 1.00 87.81 102 ALA A CA 1
ATOM 789 C C . ALA A 1 102 ? 10.875 2.577 11.812 1.00 87.81 102 ALA A C 1
ATOM 791 O O . ALA A 1 102 ? 11.966 2.509 11.251 1.00 87.81 102 ALA A O 1
ATOM 792 N N . PHE A 1 103 ? 9.745 2.181 11.222 1.00 83.06 103 PHE A N 1
ATOM 793 C CA . PHE A 1 103 ? 9.675 1.586 9.893 1.00 83.06 103 PHE A CA 1
ATOM 794 C C . PHE A 1 103 ? 8.846 2.415 8.904 1.00 83.06 103 PHE A C 1
ATOM 796 O O . PHE A 1 103 ? 8.408 1.884 7.891 1.00 83.06 103 PHE A O 1
ATOM 803 N N . LYS A 1 104 ? 8.586 3.704 9.157 1.00 78.56 104 LYS A N 1
ATOM 804 C CA . LYS A 1 104 ? 7.736 4.520 8.264 1.00 78.56 104 LYS A CA 1
ATOM 805 C C . LYS A 1 104 ? 8.249 4.640 6.822 1.00 78.56 104 LYS A C 1
ATOM 807 O O . LYS A 1 104 ? 7.449 4.872 5.921 1.00 78.56 104 LYS A O 1
ATOM 812 N N . GLU A 1 105 ? 9.559 4.487 6.633 1.00 72.88 105 GLU A N 1
ATOM 813 C CA . GLU A 1 105 ? 10.224 4.522 5.326 1.00 72.88 105 GLU A CA 1
ATOM 814 C C . GLU A 1 105 ? 10.129 3.174 4.593 1.00 72.88 105 GLU A C 1
ATOM 816 O O . GLU A 1 105 ? 10.425 3.096 3.402 1.00 72.88 105 GLU A O 1
ATOM 821 N N . ASP A 1 106 ? 9.720 2.102 5.286 1.00 75.31 106 ASP A N 1
ATOM 822 C CA . ASP A 1 106 ? 9.456 0.812 4.659 1.00 75.31 106 ASP A CA 1
ATOM 823 C C . ASP A 1 106 ? 8.149 0.912 3.847 1.00 75.31 106 ASP A C 1
ATOM 825 O O . ASP A 1 106 ? 7.081 1.183 4.416 1.00 75.31 106 ASP A O 1
ATOM 829 N N . PRO A 1 107 ? 8.200 0.703 2.515 1.00 61.78 107 PRO A N 1
ATOM 830 C CA . PRO A 1 107 ? 7.039 0.888 1.658 1.00 61.78 107 PRO A CA 1
ATOM 831 C C . PRO A 1 107 ? 5.855 0.009 2.054 1.00 61.78 107 PRO A C 1
ATOM 833 O O . PRO A 1 107 ? 4.725 0.487 2.019 1.00 61.78 107 PRO A O 1
ATOM 836 N N . ASP A 1 108 ? 6.089 -1.243 2.460 1.00 65.44 108 ASP A N 1
ATOM 837 C CA . ASP A 1 108 ? 5.046 -2.220 2.787 1.00 65.44 108 ASP A CA 1
ATOM 838 C C . ASP A 1 108 ? 4.285 -1.799 4.044 1.00 65.44 108 ASP A C 1
ATOM 840 O O . ASP A 1 108 ? 3.051 -1.847 4.123 1.00 65.44 108 ASP A O 1
ATOM 844 N N . ILE A 1 109 ? 5.048 -1.325 5.020 1.00 75.25 109 ILE A N 1
ATOM 845 C CA . ILE A 1 109 ? 4.552 -0.760 6.262 1.00 75.25 109 ILE A CA 1
ATOM 846 C C . ILE A 1 109 ? 3.802 0.554 6.017 1.00 75.25 109 ILE A C 1
ATOM 848 O O . ILE A 1 109 ? 2.738 0.780 6.615 1.00 75.25 109 ILE A O 1
ATOM 852 N N . TYR A 1 110 ? 4.303 1.403 5.121 1.00 75.44 110 TYR A N 1
ATOM 853 C CA . TYR A 1 110 ? 3.621 2.623 4.713 1.00 75.44 110 TYR A CA 1
ATOM 854 C C . TYR A 1 110 ? 2.259 2.305 4.071 1.00 75.44 110 TYR A C 1
ATOM 856 O O . TYR A 1 110 ? 1.253 2.876 4.501 1.00 75.44 110 TYR A O 1
ATOM 864 N N . VAL A 1 111 ? 2.176 1.339 3.137 1.00 71.19 111 VAL A N 1
ATOM 865 C CA . VAL A 1 111 ? 0.899 0.938 2.496 1.00 71.19 111 VAL A CA 1
ATOM 866 C C . VAL A 1 111 ? -0.132 0.552 3.539 1.00 71.19 111 VAL A C 1
ATOM 868 O O . VAL A 1 111 ? -1.246 1.073 3.540 1.00 71.19 111 VAL A O 1
ATOM 871 N N . ASN A 1 112 ? 0.248 -0.344 4.450 1.00 76.19 112 ASN A N 1
ATOM 872 C CA . ASN A 1 112 ? -0.658 -0.819 5.482 1.00 76.19 112 ASN A CA 1
ATOM 873 C C . ASN A 1 112 ? -1.107 0.321 6.401 1.00 76.19 112 ASN A C 1
ATOM 875 O O . ASN A 1 112 ? -2.247 0.334 6.853 1.00 76.19 112 ASN A O 1
ATOM 879 N N . SER A 1 113 ? -0.248 1.311 6.646 1.00 80.81 113 SER A N 1
ATOM 880 C CA . SER A 1 113 ? -0.611 2.493 7.436 1.00 80.81 113 SER A CA 1
ATOM 881 C C . SER A 1 113 ? -1.659 3.356 6.740 1.00 80.81 113 SER A C 1
ATOM 883 O O . SER A 1 113 ? -2.571 3.851 7.402 1.00 80.81 113 SER A O 1
ATOM 885 N N . ILE A 1 114 ? -1.553 3.528 5.420 1.00 78.00 114 ILE A N 1
ATOM 886 C CA . ILE A 1 114 ? -2.570 4.222 4.621 1.00 78.00 114 ILE A CA 1
ATOM 887 C C . ILE A 1 114 ? -3.875 3.423 4.618 1.00 78.00 114 ILE A C 1
ATOM 889 O O . ILE A 1 114 ? -4.916 3.974 4.967 1.00 78.00 114 ILE A O 1
ATOM 893 N N . ALA A 1 115 ? -3.813 2.120 4.339 1.00 78.06 115 ALA A N 1
ATOM 894 C CA . ALA A 1 115 ? -4.986 1.251 4.306 1.00 78.06 115 ALA A CA 1
ATOM 895 C C . ALA A 1 115 ? -5.714 1.192 5.662 1.00 78.06 115 ALA A C 1
ATOM 897 O O . ALA A 1 115 ? -6.940 1.216 5.708 1.00 78.06 115 ALA A O 1
ATOM 898 N N . ILE A 1 116 ? -4.980 1.178 6.782 1.00 87.50 116 ILE A N 1
ATOM 899 C CA . ILE A 1 116 ? -5.569 1.258 8.127 1.00 87.50 116 ILE A CA 1
ATOM 900 C C . ILE A 1 116 ? -6.251 2.614 8.337 1.00 87.50 116 ILE A C 1
ATOM 902 O O . ILE A 1 116 ? -7.380 2.651 8.819 1.00 87.50 116 ILE A O 1
ATOM 906 N N . LYS A 1 117 ? -5.609 3.732 7.968 1.00 87.81 117 LYS A N 1
ATOM 907 C CA . LYS A 1 117 ? -6.218 5.072 8.086 1.00 87.81 117 LYS A CA 1
ATOM 908 C C . LYS A 1 117 ? -7.502 5.186 7.260 1.00 87.81 117 LYS A C 1
ATOM 910 O O . LYS A 1 117 ? -8.476 5.760 7.745 1.00 87.81 117 LYS A O 1
ATOM 915 N N . GLU A 1 118 ? -7.510 4.625 6.053 1.00 82.31 118 GLU A N 1
ATOM 916 C CA . GLU A 1 118 ? -8.689 4.543 5.184 1.00 82.31 118 GLU A CA 1
ATOM 917 C C . GLU A 1 118 ? -9.789 3.677 5.806 1.00 82.31 118 GLU A C 1
ATOM 919 O O . GLU A 1 118 ? -10.918 4.142 5.949 1.00 82.31 118 GLU A O 1
ATOM 924 N N . ALA A 1 119 ? -9.455 2.466 6.265 1.00 87.62 119 ALA A N 1
ATOM 925 C CA . ALA A 1 119 ? -10.399 1.567 6.932 1.00 87.62 119 ALA A CA 1
ATOM 926 C C . ALA A 1 119 ? -10.995 2.178 8.212 1.00 87.62 119 ALA A C 1
ATOM 928 O O . ALA A 1 119 ? -12.109 1.846 8.605 1.00 87.62 119 ALA A O 1
ATOM 929 N N . LEU A 1 120 ? -10.269 3.081 8.869 1.00 91.88 120 LEU A N 1
ATOM 930 C CA . LEU A 1 120 ? -10.724 3.799 10.057 1.00 91.88 120 LEU A CA 1
ATOM 931 C C . LEU A 1 120 ? -11.478 5.104 9.748 1.00 91.88 120 LEU A C 1
ATOM 933 O O . LEU A 1 120 ? -11.861 5.807 10.683 1.00 91.88 120 LEU A O 1
ATOM 937 N N . GLY A 1 121 ? -11.661 5.466 8.473 1.00 85.62 121 GLY A N 1
ATOM 938 C CA . GLY A 1 121 ? -12.310 6.720 8.077 1.00 85.62 121 GLY A CA 1
ATOM 939 C C . GLY A 1 121 ? -11.539 7.979 8.502 1.00 85.62 121 GLY A C 1
ATOM 940 O O . GLY A 1 121 ? -12.121 9.057 8.608 1.00 85.62 121 GLY A O 1
ATOM 941 N N . GLN A 1 122 ? -10.235 7.858 8.780 1.00 78.12 122 GLN A N 1
ATOM 942 C CA . GLN A 1 122 ? -9.378 8.947 9.275 1.00 78.12 122 GLN A CA 1
ATOM 943 C C . GLN A 1 122 ? -8.729 9.775 8.163 1.00 78.12 122 GLN A C 1
ATOM 945 O O . GLN A 1 122 ? -8.003 10.734 8.439 1.00 78.12 122 GLN A O 1
ATOM 950 N N . THR A 1 123 ? -8.973 9.439 6.901 1.00 63.97 123 THR A N 1
ATOM 951 C CA . THR A 1 123 ? -8.615 10.317 5.793 1.00 63.97 123 THR A CA 1
ATOM 952 C C . THR A 1 123 ? -9.464 11.581 5.893 1.00 63.97 123 THR A C 1
ATOM 954 O O . THR A 1 123 ? -10.694 11.511 5.864 1.00 63.97 123 THR A O 1
ATOM 957 N N . LYS A 1 124 ? -8.820 12.749 6.046 1.00 52.88 124 LYS A N 1
ATOM 958 C CA . LYS A 1 124 ? -9.509 14.045 5.946 1.00 52.88 124 LYS A CA 1
ATOM 959 C C . LYS A 1 124 ? -10.377 14.038 4.676 1.00 52.88 124 LYS A C 1
ATOM 961 O O . LYS A 1 124 ? -9.924 13.492 3.674 1.00 52.88 124 LYS A O 1
ATOM 966 N N . PRO A 1 125 ? -11.561 14.676 4.667 1.00 46.28 125 PRO A N 1
ATOM 967 C CA . PRO A 1 125 ? -12.424 14.746 3.482 1.00 46.28 125 PRO A CA 1
ATOM 968 C C . PRO A 1 125 ? -11.773 15.427 2.261 1.00 46.28 125 PRO A C 1
ATOM 970 O O . PRO A 1 125 ? -12.361 15.441 1.188 1.00 46.28 125 PRO A O 1
ATOM 973 N N . SER A 1 126 ? -10.549 15.950 2.388 1.00 42.12 126 SER A N 1
ATOM 974 C CA . SER A 1 126 ? -9.702 16.346 1.262 1.00 42.12 126 SER A CA 1
ATOM 975 C C . SER A 1 126 ? -9.083 15.166 0.492 1.00 42.12 126 SER A C 1
ATOM 977 O O . SER A 1 126 ? -8.531 15.378 -0.581 1.00 42.12 126 SER A O 1
ATOM 979 N N . SER A 1 127 ? -9.174 13.932 0.996 1.00 39.53 127 SER A N 1
ATOM 980 C CA . SER A 1 127 ? -8.891 12.716 0.230 1.00 39.53 127 SER A CA 1
ATOM 981 C C . SER A 1 127 ? -10.207 11.987 -0.057 1.00 39.53 127 SER A C 1
ATOM 983 O O . SER A 1 127 ? -10.864 11.539 0.888 1.00 39.53 127 SER A O 1
ATOM 985 N N . PRO A 1 128 ? -10.623 11.881 -1.330 1.00 41.00 128 PRO A N 1
ATOM 986 C CA . PRO A 1 128 ? -11.853 11.194 -1.695 1.00 41.00 128 PRO A CA 1
ATOM 987 C C . PRO A 1 128 ? -11.791 9.730 -1.246 1.00 41.00 128 PRO A C 1
ATOM 989 O O . PRO A 1 128 ? -10.800 9.037 -1.487 1.00 41.00 128 PRO A O 1
ATOM 992 N N . ARG A 1 129 ? -12.857 9.253 -0.583 1.00 42.75 129 ARG A N 1
ATOM 993 C CA . ARG A 1 129 ? -13.039 7.822 -0.299 1.00 42.75 129 ARG A CA 1
ATOM 994 C C . ARG A 1 129 ? -12.942 7.081 -1.632 1.00 42.75 129 ARG A C 1
ATOM 996 O O . ARG A 1 129 ? -13.688 7.398 -2.557 1.00 42.75 129 ARG A O 1
ATOM 1003 N N . LEU A 1 130 ? -12.065 6.078 -1.718 1.00 49.12 130 LEU A N 1
ATOM 1004 C CA . LEU A 1 130 ? -11.851 5.290 -2.936 1.00 49.12 130 LEU A CA 1
ATOM 1005 C C . LEU A 1 130 ? -13.121 4.576 -3.448 1.00 49.12 130 LEU A C 1
ATOM 1007 O O . LEU A 1 130 ? -13.060 3.994 -4.522 1.00 49.12 130 LEU A O 1
ATOM 1011 N N . SER A 1 131 ? -14.255 4.576 -2.743 1.00 43.66 131 SER A N 1
ATOM 1012 C CA . SER A 1 131 ? -15.502 3.957 -3.221 1.00 43.66 131 SER A CA 1
ATOM 1013 C C . SER A 1 131 ? -16.639 4.942 -3.517 1.00 43.66 131 SER A C 1
ATOM 1015 O O . SER A 1 131 ? -17.360 4.721 -4.484 1.00 43.66 131 SER A O 1
ATOM 1017 N N . ASP A 1 132 ? -16.786 6.041 -2.768 1.00 40.44 132 ASP A N 1
ATOM 1018 C CA . ASP A 1 132 ? -18.113 6.685 -2.659 1.00 40.44 132 ASP A CA 1
ATOM 1019 C C . ASP A 1 132 ? -18.228 8.100 -3.237 1.00 40.44 132 ASP A C 1
ATOM 1021 O O . ASP A 1 132 ? -19.293 8.706 -3.184 1.00 40.44 132 ASP A O 1
ATOM 1025 N N . SER A 1 133 ? -17.170 8.679 -3.794 1.00 38.00 133 SER A N 1
ATOM 1026 C CA . SER A 1 133 ? -17.274 9.985 -4.464 1.00 38.00 133 SER A CA 1
ATOM 1027 C C . SER A 1 133 ? -15.993 10.288 -5.218 1.00 38.00 133 SER A C 1
ATOM 1029 O O . SER A 1 133 ? -15.117 10.991 -4.726 1.00 38.00 133 SER A O 1
ATOM 1031 N N . PHE A 1 134 ? -15.876 9.768 -6.439 1.00 44.59 134 PHE A N 1
ATOM 1032 C CA . PHE A 1 134 ? -14.911 10.334 -7.374 1.00 44.59 134 PHE A CA 1
ATOM 1033 C C . PHE A 1 134 ? -15.469 11.671 -7.855 1.00 44.59 134 PHE A C 1
ATOM 1035 O O . PHE A 1 134 ? -16.529 11.682 -8.493 1.00 44.59 134 PHE A O 1
ATOM 1042 N N . PRO A 1 135 ? -14.806 12.804 -7.562 1.00 41.97 135 PRO A N 1
ATOM 1043 C CA . PRO A 1 135 ? -15.143 14.057 -8.210 1.00 41.97 135 PRO A CA 1
ATOM 1044 C C . PRO A 1 135 ? -15.033 13.814 -9.715 1.00 41.97 135 PRO A C 1
ATOM 1046 O O . PRO A 1 135 ? -13.981 13.398 -10.196 1.00 41.97 135 PRO A O 1
ATOM 1049 N N . ARG A 1 136 ? -16.110 14.057 -10.473 1.00 51.97 136 ARG A N 1
ATOM 1050 C CA . ARG A 1 136 ? -16.129 13.863 -11.938 1.00 51.97 136 ARG A CA 1
ATOM 1051 C C . ARG A 1 136 ? -15.080 14.700 -12.687 1.00 51.97 136 ARG A C 1
ATOM 1053 O O . ARG A 1 136 ? -14.916 14.505 -13.884 1.00 51.97 136 ARG A O 1
ATOM 1060 N N . LYS A 1 137 ? -14.366 15.599 -12.004 1.00 47.59 137 LYS A N 1
ATOM 1061 C CA . LYS A 1 137 ? -13.194 16.326 -12.496 1.00 47.59 137 LYS A CA 1
ATOM 1062 C C . LYS A 1 137 ? -12.241 16.571 -11.326 1.00 47.59 137 LYS A C 1
ATOM 1064 O O . LYS A 1 137 ? -12.564 17.350 -10.433 1.00 47.59 137 LYS A O 1
ATOM 1069 N N . VAL A 1 138 ? -11.085 15.908 -11.313 1.00 52.06 138 VAL A N 1
ATOM 1070 C CA . VAL A 1 138 ? -9.969 16.321 -10.449 1.00 52.06 138 VAL A CA 1
ATOM 1071 C C . VAL A 1 138 ? -9.467 17.670 -10.977 1.00 52.06 138 VAL A C 1
ATOM 1073 O O . VAL A 1 138 ? -9.279 17.823 -12.180 1.00 52.06 138 VAL A O 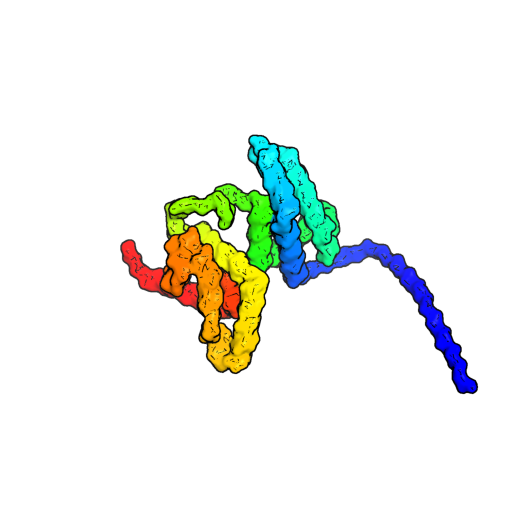1
ATOM 1076 N N . ALA A 1 139 ? -9.343 18.665 -10.095 1.00 50.88 139 ALA A N 1
ATOM 1077 C CA . ALA A 1 139 ? -9.215 20.085 -10.449 1.00 50.88 139 ALA A CA 1
ATOM 1078 C C . ALA A 1 139 ? -7.904 20.482 -11.160 1.00 50.88 139 ALA A C 1
ATOM 1080 O O . ALA A 1 139 ? -7.783 21.601 -11.640 1.00 50.88 139 ALA A O 1
ATOM 1081 N N . SER A 1 140 ? -6.940 19.578 -11.271 1.00 59.72 140 SER A N 1
ATOM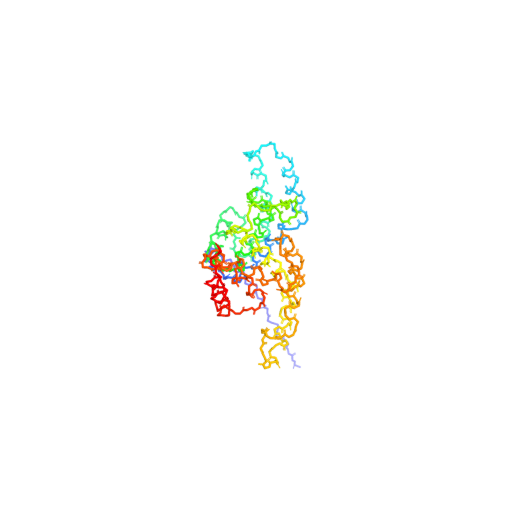 1082 C CA . SER A 1 140 ? -5.844 19.646 -12.234 1.00 59.72 140 SE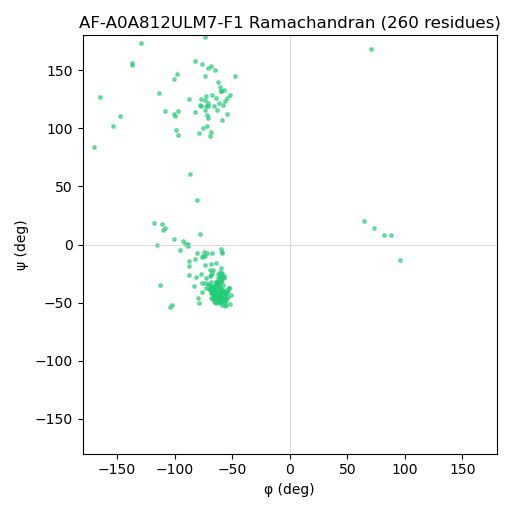R A CA 1
ATOM 1083 C C . SER A 1 140 ? -5.235 18.256 -12.264 1.00 59.72 140 SER A C 1
ATOM 1085 O O . SER A 1 140 ? -4.934 17.706 -11.204 1.00 59.72 140 SER A O 1
ATOM 1087 N N . VAL A 1 141 ? -5.114 17.666 -13.452 1.00 64.19 141 VAL A N 1
ATOM 1088 C CA . VAL A 1 141 ? -4.420 16.384 -13.607 1.00 64.19 141 VAL A CA 1
ATOM 1089 C C . VAL A 1 141 ? -2.955 16.593 -13.201 1.00 64.19 141 VAL A C 1
ATOM 1091 O O . VAL A 1 141 ? -2.420 15.779 -12.473 1.00 64.19 141 VAL A O 1
ATOM 1094 N N . ASP A 1 142 ? -2.357 17.752 -13.490 1.00 69.56 142 ASP A N 1
ATOM 1095 C CA . ASP A 1 142 ? -0.940 18.068 -13.256 1.00 69.56 142 ASP A CA 1
ATOM 1096 C C . ASP A 1 142 ? -0.624 18.604 -11.847 1.00 69.56 142 ASP A C 1
ATOM 1098 O O . ASP A 1 142 ? -0.129 19.721 -11.685 1.00 69.56 142 ASP A O 1
ATOM 1102 N N . CYS A 1 143 ? -0.897 17.829 -10.792 1.00 86.31 143 CYS A N 1
ATOM 1103 C CA . CYS A 1 143 ? -0.403 18.169 -9.452 1.00 86.31 143 CYS A CA 1
ATOM 1104 C C . CYS A 1 143 ? 0.158 16.971 -8.672 1.00 86.31 143 CYS A C 1
ATOM 1106 O O . CYS A 1 143 ? -0.235 15.818 -8.858 1.00 86.31 143 CYS A O 1
ATOM 1108 N N . LYS A 1 144 ? 1.074 17.250 -7.735 1.00 89.62 144 LYS A N 1
ATOM 1109 C CA . LYS A 1 144 ? 1.729 16.226 -6.902 1.00 89.62 144 LYS A CA 1
ATOM 1110 C C . LYS A 1 144 ? 0.722 15.360 -6.138 1.00 89.62 144 LYS A C 1
ATOM 1112 O O . LYS A 1 144 ? 0.869 14.140 -6.086 1.00 89.62 144 LYS A O 1
ATOM 1117 N N . ASP A 1 145 ? -0.314 15.979 -5.578 1.00 87.56 145 ASP A N 1
ATOM 1118 C CA . ASP A 1 145 ? -1.333 15.278 -4.791 1.00 87.56 145 ASP A CA 1
ATOM 1119 C C . ASP A 1 145 ? -2.132 14.279 -5.634 1.00 87.56 145 ASP A C 1
ATOM 1121 O O . ASP A 1 145 ? -2.536 13.228 -5.129 1.00 87.56 145 ASP A O 1
ATOM 1125 N N . PHE A 1 146 ? -2.337 14.572 -6.921 1.00 90.19 146 PHE A N 1
ATOM 1126 C CA . PHE A 1 146 ? -2.963 13.650 -7.862 1.00 90.19 146 PHE A CA 1
ATOM 1127 C C . PHE A 1 146 ? -2.074 12.423 -8.106 1.00 90.19 146 PHE A C 1
ATOM 1129 O O . PHE A 1 146 ? -2.539 11.287 -7.982 1.00 90.19 146 PHE A O 1
ATOM 1136 N N . VAL A 1 147 ? -0.777 12.636 -8.352 1.00 93.50 147 VAL A N 1
ATOM 1137 C CA . VAL A 1 147 ? 0.207 11.553 -8.523 1.00 93.50 147 VAL A CA 1
ATOM 1138 C C . VAL A 1 147 ? 0.302 10.677 -7.273 1.00 93.50 147 VAL A C 1
ATOM 1140 O O . VAL A 1 147 ? 0.300 9.450 -7.381 1.00 93.50 147 VAL A O 1
ATOM 1143 N N . ILE A 1 148 ? 0.320 11.276 -6.080 1.00 91.62 148 ILE A N 1
ATOM 1144 C CA . ILE A 1 148 ? 0.329 10.538 -4.809 1.00 91.62 148 ILE A CA 1
ATOM 1145 C C . ILE A 1 148 ? -0.916 9.651 -4.681 1.00 91.62 148 ILE A C 1
ATOM 1147 O O . ILE A 1 148 ? -0.797 8.473 -4.338 1.00 91.62 148 ILE A O 1
ATOM 1151 N N . GLN A 1 149 ? -2.108 10.179 -4.977 1.00 87.88 149 GLN A N 1
ATOM 1152 C CA . GLN A 1 149 ? -3.357 9.409 -4.913 1.00 87.88 149 GLN A CA 1
ATOM 1153 C C . GLN A 1 149 ? -3.369 8.242 -5.907 1.00 87.88 149 GLN A C 1
ATOM 1155 O O . GLN A 1 149 ? -3.720 7.119 -5.538 1.00 87.88 149 GLN A O 1
ATOM 1160 N N . LEU A 1 150 ? -2.931 8.484 -7.143 1.00 93.75 150 LEU A N 1
ATOM 1161 C CA . LEU A 1 150 ? -2.802 7.463 -8.181 1.00 93.75 150 LEU A CA 1
ATOM 1162 C C . LEU A 1 150 ? -1.841 6.341 -7.768 1.00 93.75 150 LEU A C 1
ATOM 1164 O O . LEU A 1 150 ? -2.171 5.157 -7.888 1.00 93.75 150 LEU A O 1
ATOM 1168 N N . LEU A 1 151 ? -0.652 6.694 -7.271 1.00 95.19 151 LEU A N 1
ATOM 1169 C CA . LEU A 1 151 ? 0.347 5.708 -6.865 1.00 95.19 151 LEU A CA 1
ATOM 1170 C C . LEU A 1 151 ? -0.096 4.931 -5.623 1.00 95.19 151 LEU A C 1
ATOM 1172 O O . LEU A 1 151 ? 0.100 3.720 -5.586 1.00 95.19 151 LEU A O 1
ATOM 1176 N N . ARG A 1 152 ? -0.762 5.571 -4.651 1.00 90.75 152 ARG A N 1
ATOM 1177 C CA . ARG A 1 152 ? -1.375 4.875 -3.504 1.00 90.75 152 ARG A CA 1
ATOM 1178 C C . ARG A 1 152 ? -2.425 3.861 -3.956 1.00 90.75 152 ARG A C 1
ATOM 1180 O O . ARG A 1 152 ? -2.379 2.715 -3.514 1.00 90.75 152 ARG A O 1
ATOM 1187 N N . ALA A 1 153 ? -3.317 4.241 -4.874 1.00 87.50 153 ALA A N 1
ATOM 1188 C CA . ALA A 1 153 ? -4.342 3.338 -5.398 1.00 87.50 153 ALA A CA 1
ATOM 1189 C C . ALA A 1 153 ? -3.727 2.106 -6.087 1.00 87.50 153 ALA A C 1
ATOM 1191 O O . ALA A 1 153 ? -4.135 0.973 -5.821 1.00 87.50 153 ALA A O 1
ATOM 1192 N N . GLN A 1 154 ? -2.704 2.307 -6.926 1.00 94.50 154 GLN A N 1
ATOM 1193 C CA . GLN A 1 154 ? -1.970 1.197 -7.540 1.00 94.50 154 GLN A CA 1
ATOM 1194 C C . GLN A 1 154 ? -1.241 0.339 -6.513 1.00 94.50 154 GLN A C 1
ATOM 1196 O O . GLN A 1 154 ? -1.290 -0.886 -6.590 1.00 94.50 154 GLN A O 1
ATOM 1201 N N . LEU A 1 155 ? -0.584 0.965 -5.542 1.00 93.19 155 LEU A N 1
ATOM 1202 C CA . LEU A 1 155 ? 0.188 0.273 -4.523 1.00 93.19 155 LEU A CA 1
ATOM 1203 C C . LEU A 1 155 ? -0.691 -0.644 -3.666 1.00 93.19 155 LEU A C 1
ATOM 1205 O O . LEU A 1 155 ? -0.330 -1.802 -3.446 1.00 93.19 155 LEU A O 1
ATOM 1209 N N . VAL A 1 156 ? -1.862 -0.166 -3.240 1.00 85.88 156 VAL A N 1
ATOM 1210 C CA . VAL A 1 156 ? -2.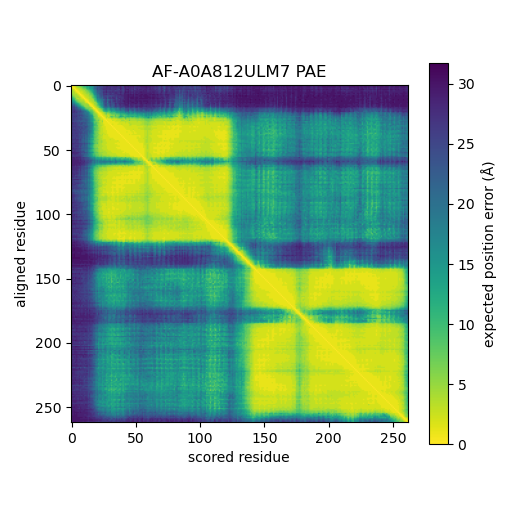854 -0.974 -2.515 1.00 85.88 156 VAL A CA 1
ATOM 1211 C C . VAL A 1 156 ? -3.313 -2.152 -3.372 1.00 85.88 156 VAL A C 1
ATOM 1213 O O . VAL A 1 156 ? -3.255 -3.299 -2.929 1.00 85.88 156 VAL A O 1
ATOM 1216 N N . ALA A 1 157 ? -3.715 -1.895 -4.618 1.00 88.00 157 ALA A N 1
ATOM 1217 C CA . ALA A 1 157 ? -4.252 -2.936 -5.485 1.00 88.00 157 ALA A CA 1
ATOM 1218 C C . ALA A 1 157 ? -3.209 -4.007 -5.842 1.00 88.00 157 ALA A C 1
ATOM 1220 O O . ALA A 1 157 ? -3.499 -5.203 -5.786 1.00 88.00 157 ALA A O 1
ATOM 1221 N N . PHE A 1 158 ? -1.972 -3.604 -6.137 1.00 92.75 158 PHE A N 1
ATOM 1222 C CA . PHE A 1 158 ? -0.887 -4.551 -6.368 1.00 92.75 158 PHE A CA 1
ATOM 1223 C C . PHE A 1 158 ? -0.466 -5.275 -5.094 1.00 92.75 158 PHE A C 1
ATOM 1225 O O . PHE A 1 158 ? -0.032 -6.417 -5.182 1.00 92.75 158 PHE A O 1
ATOM 1232 N N . SER A 1 159 ? -0.635 -4.693 -3.907 1.00 89.19 159 SER A N 1
ATOM 1233 C CA . SER A 1 159 ? -0.354 -5.386 -2.641 1.00 89.19 159 SER A CA 1
ATOM 1234 C C . SER A 1 159 ? -1.375 -6.481 -2.302 1.00 89.19 159 SER A C 1
ATOM 1236 O O . SER A 1 159 ? -1.148 -7.249 -1.368 1.00 89.19 159 SER A O 1
ATOM 1238 N N . HIS A 1 160 ? -2.472 -6.611 -3.058 1.00 87.50 160 HIS A N 1
ATOM 1239 C CA . HIS A 1 160 ? -3.503 -7.608 -2.788 1.00 87.50 160 HIS A CA 1
ATOM 1240 C C . HIS A 1 160 ? -2.933 -9.048 -2.775 1.00 87.50 160 HIS A C 1
ATOM 1242 O O . HIS A 1 160 ? -2.233 -9.437 -3.720 1.00 87.50 160 HIS A O 1
ATOM 1248 N N . PRO A 1 161 ? -3.260 -9.897 -1.773 1.00 85.31 161 PRO A N 1
ATOM 1249 C CA . PRO A 1 161 ? -2.647 -11.222 -1.618 1.00 85.31 161 PRO A CA 1
ATOM 1250 C C . PRO A 1 161 ? -2.760 -12.129 -2.849 1.00 85.31 161 PRO A C 1
ATOM 1252 O O . PRO A 1 161 ? -1.800 -12.816 -3.204 1.00 85.31 161 PRO A O 1
ATOM 1255 N N . ALA A 1 162 ? -3.908 -12.110 -3.536 1.00 86.31 162 ALA A N 1
ATOM 1256 C CA . ALA A 1 162 ? -4.116 -12.896 -4.755 1.00 86.31 162 ALA A CA 1
ATOM 1257 C C . ALA A 1 162 ? -3.215 -12.431 -5.917 1.00 86.31 162 ALA A C 1
ATOM 1259 O O . ALA A 1 162 ? -2.662 -13.254 -6.653 1.00 86.31 162 ALA A O 1
ATOM 1260 N N . PHE A 1 163 ? -3.003 -11.117 -6.044 1.00 92.44 163 PHE A N 1
ATOM 1261 C CA . PHE A 1 163 ? -2.092 -10.558 -7.040 1.00 92.44 163 PHE A CA 1
ATOM 1262 C C . PHE A 1 163 ? -0.644 -10.924 -6.704 1.00 92.44 163 PHE A C 1
ATOM 1264 O O . PHE A 1 163 ? 0.082 -11.445 -7.549 1.00 92.44 163 PHE A O 1
ATOM 1271 N N . GLN A 1 164 ? -0.242 -10.764 -5.441 1.00 94.00 164 GLN A N 1
ATOM 1272 C CA . GLN A 1 164 ? 1.104 -11.117 -4.988 1.00 94.00 164 GLN A CA 1
ATOM 1273 C C . GLN A 1 164 ? 1.402 -12.620 -5.115 1.00 94.00 164 GLN A C 1
ATOM 1275 O O . GLN A 1 164 ? 2.526 -12.996 -5.445 1.00 94.00 164 GLN A O 1
ATOM 1280 N N . LYS A 1 165 ? 0.405 -13.500 -4.936 1.00 90.88 165 LYS A N 1
ATOM 1281 C CA . LYS A 1 165 ? 0.536 -14.935 -5.253 1.00 90.88 165 LYS A CA 1
ATOM 1282 C C . LYS A 1 165 ? 0.853 -15.155 -6.737 1.00 90.88 165 LYS A C 1
ATOM 1284 O O . LYS A 1 165 ? 1.719 -15.967 -7.053 1.00 90.88 165 LYS A O 1
ATOM 1289 N N . SER A 1 166 ? 0.206 -14.400 -7.622 1.00 93.62 166 SER A N 1
ATOM 1290 C CA . SER A 1 166 ? 0.437 -14.464 -9.071 1.00 93.62 166 SER A CA 1
ATOM 1291 C C . SER A 1 166 ? 1.830 -13.946 -9.455 1.00 93.62 166 SER A C 1
ATOM 1293 O O . SER A 1 166 ? 2.527 -14.593 -10.231 1.00 93.62 166 SER A O 1
ATOM 1295 N N . ILE A 1 167 ? 2.293 -12.848 -8.843 1.00 92.50 167 ILE A N 1
ATOM 1296 C CA . ILE A 1 167 ? 3.667 -12.340 -9.015 1.00 92.50 167 ILE A CA 1
ATOM 1297 C C . ILE A 1 167 ? 4.705 -13.370 -8.563 1.00 92.50 167 ILE A C 1
ATOM 1299 O O . ILE A 1 167 ? 5.675 -13.605 -9.280 1.00 92.50 167 ILE A O 1
ATOM 1303 N N . ARG A 1 168 ? 4.502 -14.024 -7.410 1.00 90.88 168 ARG A N 1
ATOM 1304 C CA . ARG A 1 168 ? 5.396 -15.099 -6.949 1.00 90.88 168 ARG A CA 1
ATOM 1305 C C . ARG A 1 168 ? 5.442 -16.253 -7.946 1.00 90.88 168 ARG A C 1
ATOM 1307 O O . ARG A 1 168 ? 6.531 -16.664 -8.321 1.00 90.88 168 ARG A O 1
ATOM 1314 N N . ALA A 1 169 ? 4.292 -16.719 -8.431 1.00 90.19 169 ALA A N 1
ATOM 1315 C CA . ALA A 1 169 ? 4.245 -17.784 -9.432 1.00 90.19 169 ALA A CA 1
ATOM 1316 C C . ALA A 1 169 ? 5.005 -17.413 -10.721 1.00 90.19 169 ALA A C 1
ATOM 1318 O O . ALA A 1 169 ? 5.729 -18.246 -11.259 1.00 90.19 169 ALA A O 1
ATOM 1319 N N . LEU A 1 170 ? 4.898 -16.161 -11.185 1.00 88.62 170 LEU A N 1
ATOM 1320 C CA . LEU A 1 170 ? 5.688 -15.670 -12.320 1.00 88.62 170 LEU A CA 1
ATOM 1321 C C . LEU A 1 170 ? 7.192 -15.618 -12.009 1.00 88.62 170 LEU A C 1
ATOM 1323 O O . LEU A 1 170 ? 7.990 -15.958 -12.875 1.00 88.62 170 LEU A O 1
ATOM 1327 N N . LYS A 1 171 ? 7.592 -15.233 -10.789 1.00 85.62 171 LYS A N 1
ATOM 1328 C CA . LYS A 1 171 ? 9.006 -15.234 -10.367 1.00 85.62 171 LYS A CA 1
ATOM 1329 C C . LYS A 1 171 ? 9.607 -16.632 -10.344 1.00 85.62 171 LYS A C 1
ATOM 1331 O O . LYS A 1 171 ? 10.731 -16.790 -10.796 1.00 85.62 171 LYS A O 1
ATOM 1336 N N . LEU A 1 172 ? 8.863 -17.626 -9.856 1.00 86.06 172 LEU A N 1
ATOM 1337 C CA . LEU A 1 172 ? 9.313 -19.018 -9.885 1.00 86.06 172 LEU A CA 1
ATOM 1338 C C . LEU A 1 172 ? 9.545 -19.489 -11.325 1.00 86.06 172 LEU A C 1
ATOM 1340 O O . LEU A 1 172 ? 10.615 -19.994 -11.619 1.00 86.06 172 LEU A O 1
ATOM 1344 N N . LYS A 1 173 ? 8.605 -19.214 -12.239 1.00 81.31 173 LYS A N 1
ATOM 1345 C CA . LYS A 1 173 ? 8.776 -19.528 -13.670 1.00 81.31 173 LYS A CA 1
ATOM 1346 C C . LYS A 1 173 ? 9.948 -18.788 -14.324 1.00 81.31 173 LYS A C 1
ATOM 1348 O O . LYS A 1 173 ? 10.500 -19.271 -15.301 1.00 81.31 173 LYS A O 1
ATOM 1353 N N . ALA A 1 174 ? 10.295 -17.602 -13.822 1.00 78.19 174 ALA A N 1
ATOM 1354 C CA . ALA A 1 174 ? 11.415 -16.813 -14.328 1.00 78.19 174 ALA A CA 1
ATOM 1355 C C . ALA A 1 174 ? 12.779 -17.319 -13.863 1.00 78.19 174 ALA A C 1
ATOM 1357 O O . ALA A 1 174 ? 13.763 -17.025 -14.528 1.00 78.19 174 ALA A O 1
ATOM 1358 N N . ALA A 1 175 ? 12.854 -18.019 -12.726 1.00 71.75 175 ALA A N 1
ATOM 1359 C CA . ALA A 1 175 ? 14.116 -18.569 -12.231 1.00 71.75 175 ALA A CA 1
ATOM 1360 C C . ALA A 1 175 ? 14.714 -19.593 -13.210 1.00 71.75 175 ALA A C 1
ATOM 1362 O O . ALA A 1 175 ? 15.930 -19.740 -13.263 1.00 71.75 175 ALA A O 1
ATOM 1363 N N . ASP A 1 176 ? 13.856 -20.213 -14.023 1.00 64.56 176 ASP A N 1
ATOM 1364 C CA . ASP A 1 176 ? 14.221 -21.172 -15.065 1.00 64.56 176 ASP A CA 1
ATOM 1365 C C . ASP A 1 176 ? 14.416 -20.515 -16.453 1.00 64.56 176 ASP A C 1
ATOM 1367 O O . ASP A 1 176 ? 14.636 -21.214 -17.439 1.00 64.56 176 ASP A O 1
ATOM 1371 N N . SER A 1 177 ? 14.296 -19.183 -16.566 1.00 61.12 177 SER A N 1
ATOM 1372 C CA . SER A 1 177 ? 14.365 -18.440 -17.835 1.00 61.12 177 SER A CA 1
ATOM 1373 C C . SER A 1 177 ? 15.601 -17.541 -17.909 1.00 61.12 177 SER A C 1
ATOM 1375 O O . SER A 1 177 ? 15.839 -16.722 -17.019 1.00 61.12 177 SER A O 1
ATOM 1377 N N . GLU A 1 178 ? 16.348 -17.628 -19.014 1.00 56.25 178 GLU A N 1
ATOM 1378 C CA . GLU A 1 178 ? 17.540 -16.801 -19.257 1.00 56.25 178 GLU A CA 1
ATOM 1379 C C . GLU A 1 178 ? 17.221 -15.307 -19.456 1.00 56.25 178 GLU A C 1
ATOM 1381 O O . GLU A 1 178 ? 18.054 -14.451 -19.164 1.00 56.25 178 GLU A O 1
ATOM 1386 N N . GLU A 1 179 ? 16.001 -14.961 -19.884 1.00 56.12 179 GLU A N 1
ATOM 1387 C CA . GLU A 1 179 ? 15.593 -13.567 -20.132 1.00 56.12 179 GLU A CA 1
ATOM 1388 C C . GLU A 1 179 ? 15.307 -12.780 -18.837 1.00 56.12 179 GLU A C 1
ATOM 1390 O O . GLU A 1 179 ? 15.149 -11.556 -18.848 1.00 56.12 179 GLU A O 1
ATOM 1395 N N . GLY A 1 180 ? 15.243 -13.465 -17.691 1.00 61.12 180 GLY A N 1
ATOM 1396 C CA . GLY A 1 180 ? 14.959 -12.862 -16.395 1.00 61.12 180 GLY A CA 1
ATOM 1397 C C . GLY A 1 180 ? 13.506 -12.387 -16.218 1.00 61.12 180 GLY A C 1
ATOM 1398 O O . GLY A 1 180 ? 12.693 -12.287 -17.135 1.00 61.12 180 GLY A O 1
ATOM 1399 N N . PHE A 1 181 ? 13.146 -12.060 -14.973 1.00 66.81 181 PHE A N 1
ATOM 1400 C CA . PHE A 1 181 ? 11.754 -11.797 -14.568 1.00 66.81 181 PHE A CA 1
ATOM 1401 C C . PHE A 1 181 ? 11.062 -10.622 -15.293 1.00 66.81 181 PHE A C 1
ATOM 1403 O O . PHE A 1 181 ? 9.833 -10.566 -15.358 1.00 66.81 181 PHE A O 1
ATOM 1410 N N . TYR A 1 182 ? 11.825 -9.663 -15.820 1.00 63.31 182 TYR A N 1
ATOM 1411 C CA . TYR A 1 182 ? 11.279 -8.421 -16.378 1.00 63.31 182 TYR A CA 1
ATOM 1412 C C . TYR A 1 182 ? 10.756 -8.569 -17.806 1.00 63.31 182 TYR A C 1
ATOM 1414 O O . TYR A 1 182 ? 9.824 -7.852 -18.175 1.00 63.31 182 TYR A O 1
ATOM 1422 N N . HIS A 1 183 ? 11.314 -9.513 -18.562 1.00 66.19 183 HIS A N 1
ATOM 1423 C CA . HIS A 1 183 ? 10.913 -9.819 -19.934 1.00 66.19 183 HIS A CA 1
ATOM 1424 C C . HIS A 1 183 ? 9.908 -10.973 -20.000 1.00 66.19 183 HIS A C 1
ATOM 1426 O O . HIS A 1 183 ? 9.343 -11.246 -21.055 1.00 66.19 183 HIS A O 1
ATOM 1432 N N . LEU A 1 184 ? 9.606 -11.594 -18.852 1.00 67.19 184 LEU A N 1
ATOM 1433 C CA . LEU A 1 184 ? 8.745 -12.762 -18.807 1.00 67.19 184 LEU A CA 1
ATOM 1434 C C . LEU A 1 184 ? 7.337 -12.454 -19.336 1.00 67.19 184 LEU A C 1
ATOM 1436 O O . LEU A 1 184 ? 6.606 -11.589 -18.823 1.00 67.19 184 LEU A O 1
ATOM 1440 N N . ALA A 1 185 ? 6.956 -13.210 -20.364 1.00 69.38 185 ALA A N 1
ATOM 1441 C CA . ALA A 1 185 ? 5.663 -13.111 -21.016 1.00 69.38 185 ALA A CA 1
ATOM 1442 C C . ALA A 1 185 ? 4.520 -13.194 -19.989 1.00 69.38 185 ALA A C 1
ATOM 1444 O O . ALA A 1 185 ? 4.457 -14.088 -19.147 1.00 69.38 185 ALA A O 1
ATOM 1445 N N . GLY A 1 186 ? 3.601 -12.229 -20.043 1.00 82.44 186 GLY A N 1
ATOM 1446 C CA . GLY A 1 186 ? 2.440 -12.174 -19.152 1.00 82.44 186 GLY A CA 1
ATOM 1447 C C . GLY A 1 186 ? 2.597 -11.295 -17.907 1.00 82.44 186 GLY A C 1
ATOM 1448 O O . GLY A 1 186 ? 1.574 -10.931 -17.331 1.00 82.44 186 GLY A O 1
ATOM 1449 N N . ARG A 1 187 ? 3.805 -10.841 -17.526 1.00 86.88 187 ARG A N 1
ATOM 1450 C CA . ARG A 1 187 ? 3.967 -9.873 -16.414 1.00 86.88 187 ARG A CA 1
ATOM 1451 C C . ARG A 1 187 ? 3.209 -8.570 -16.679 1.00 86.88 187 ARG A C 1
ATOM 1453 O O . ARG A 1 187 ? 2.415 -8.133 -15.849 1.00 86.88 187 ARG A O 1
ATOM 1460 N N . ALA A 1 188 ? 3.439 -7.967 -17.847 1.00 86.88 188 ALA A N 1
ATOM 1461 C CA . ALA A 1 188 ? 2.755 -6.738 -18.251 1.00 86.88 188 ALA A CA 1
ATOM 1462 C C . ALA A 1 188 ? 1.234 -6.943 -18.337 1.00 86.88 188 ALA A C 1
ATOM 1464 O O . ALA A 1 188 ? 0.472 -6.074 -17.925 1.00 86.88 188 ALA A O 1
ATOM 1465 N N . GLN A 1 189 ? 0.792 -8.116 -18.806 1.00 89.62 189 GLN A N 1
ATOM 1466 C CA . GLN A 1 189 ? -0.628 -8.453 -18.894 1.00 89.62 189 GLN A CA 1
ATOM 1467 C C . GLN A 1 189 ? -1.270 -8.576 -17.508 1.00 89.62 189 GLN A C 1
ATOM 1469 O O . GLN A 1 189 ? -2.358 -8.048 -17.294 1.00 89.62 189 GLN A O 1
ATOM 1474 N N . LEU A 1 190 ? -0.583 -9.221 -16.560 1.00 92.75 190 LEU A N 1
ATOM 1475 C CA . LEU A 1 190 ? -1.025 -9.327 -15.173 1.00 92.75 190 LEU A CA 1
ATOM 1476 C C . LEU A 1 190 ? -1.158 -7.936 -14.540 1.00 92.75 190 LEU A C 1
ATOM 1478 O O . LEU A 1 190 ? -2.202 -7.638 -13.965 1.00 92.75 190 LEU A O 1
ATOM 1482 N N . ALA A 1 191 ? -0.154 -7.067 -14.687 1.00 93.00 191 ALA A N 1
ATOM 1483 C CA . ALA A 1 191 ? -0.222 -5.692 -14.185 1.00 93.00 191 ALA A CA 1
ATOM 1484 C C . ALA A 1 191 ? -1.411 -4.917 -14.786 1.00 93.00 191 ALA A C 1
ATOM 1486 O O . ALA A 1 191 ? -2.175 -4.281 -14.056 1.00 93.00 191 ALA A O 1
ATOM 1487 N N . LEU A 1 192 ? -1.632 -5.070 -16.097 1.00 92.62 192 LEU A N 1
ATOM 1488 C CA . LEU A 1 192 ? -2.756 -4.472 -16.816 1.00 92.62 192 LEU A CA 1
ATOM 1489 C C . LEU A 1 192 ? -4.123 -4.918 -16.292 1.00 92.62 192 LEU A C 1
ATOM 1491 O O . LEU A 1 192 ? -5.051 -4.118 -16.328 1.00 92.62 192 LEU A O 1
ATOM 1495 N N . THR A 1 193 ? -4.279 -6.141 -15.766 1.00 94.00 193 THR A N 1
ATOM 1496 C CA . THR A 1 193 ? -5.568 -6.563 -15.174 1.00 94.00 193 THR A CA 1
ATOM 1497 C C . THR A 1 193 ? -5.995 -5.666 -14.012 1.00 94.00 193 THR A C 1
ATOM 1499 O O . THR A 1 193 ? -7.169 -5.325 -13.900 1.00 94.00 193 THR A O 1
ATOM 1502 N N . VAL A 1 194 ? -5.036 -5.226 -13.195 1.00 93.44 194 VAL A N 1
ATOM 1503 C CA . VAL A 1 194 ? -5.268 -4.306 -12.079 1.00 93.44 194 VAL A CA 1
ATOM 1504 C C . VAL A 1 194 ? -5.380 -2.872 -12.587 1.00 93.44 194 VAL A C 1
ATOM 1506 O O . VAL A 1 194 ? -6.316 -2.158 -12.232 1.00 93.44 194 VAL A O 1
ATOM 1509 N N . GLN A 1 195 ? -4.467 -2.451 -13.464 1.00 93.56 195 GLN A N 1
ATOM 1510 C CA . GLN A 1 195 ? -4.445 -1.085 -13.994 1.00 93.56 195 GLN A CA 1
ATOM 1511 C C . GLN A 1 195 ? -5.703 -0.744 -14.796 1.00 93.56 195 GLN A C 1
ATOM 1513 O O . GLN A 1 195 ? -6.176 0.383 -14.703 1.00 93.56 195 GLN A O 1
ATOM 1518 N N . ARG A 1 196 ? -6.328 -1.711 -15.480 1.00 92.25 196 ARG A N 1
ATOM 1519 C CA . ARG A 1 196 ? -7.620 -1.525 -16.163 1.00 92.25 196 ARG A CA 1
ATOM 1520 C C . ARG A 1 196 ? -8.742 -1.048 -15.239 1.00 92.25 196 ARG A C 1
ATOM 1522 O O . ARG A 1 196 ? -9.645 -0.360 -15.697 1.00 92.25 196 ARG A O 1
ATOM 1529 N N . LEU A 1 197 ? -8.678 -1.387 -13.952 1.00 90.31 197 LEU A N 1
ATOM 1530 C CA . LEU A 1 197 ? -9.657 -0.956 -12.951 1.00 90.31 197 LEU A CA 1
ATOM 1531 C C . LEU A 1 197 ? -9.304 0.395 -12.316 1.00 90.31 197 LEU A C 1
ATOM 1533 O O . LEU A 1 197 ? -10.160 1.022 -11.696 1.00 90.31 197 LEU A O 1
ATOM 1537 N N . ILE A 1 198 ? -8.047 0.828 -12.424 1.00 91.44 198 ILE A N 1
ATOM 1538 C CA . ILE A 1 198 ? -7.519 2.007 -11.727 1.00 91.44 198 ILE A CA 1
ATOM 1539 C C . ILE A 1 198 ? -7.380 3.181 -12.686 1.00 91.44 198 ILE A C 1
ATOM 1541 O O . ILE A 1 198 ? -7.935 4.239 -12.421 1.00 91.44 198 ILE A O 1
ATOM 1545 N N . LEU A 1 199 ? -6.682 2.993 -13.806 1.00 91.06 199 LEU A N 1
ATOM 1546 C CA . LEU A 1 199 ? -6.309 4.056 -14.739 1.00 91.06 199 LEU A CA 1
ATOM 1547 C C . LEU A 1 199 ? -7.492 4.905 -15.221 1.00 91.06 199 LEU A C 1
ATOM 1549 O O . LEU A 1 199 ? -7.386 6.129 -15.105 1.00 91.06 199 LEU A O 1
ATOM 1553 N N . PRO A 1 200 ? -8.647 4.327 -15.622 1.00 92.62 200 PRO A N 1
ATOM 1554 C CA . PRO A 1 200 ? -9.793 5.133 -16.051 1.00 92.62 200 PRO A CA 1
ATOM 1555 C C . PRO A 1 200 ? -10.295 6.104 -14.979 1.00 92.62 200 PRO A C 1
ATOM 1557 O O . PRO A 1 200 ? -10.796 7.179 -15.293 1.00 92.62 200 PRO A O 1
ATOM 1560 N N . ARG A 1 201 ? -10.122 5.762 -13.697 1.00 86.50 201 ARG A N 1
ATOM 1561 C CA . ARG A 1 201 ? -10.551 6.597 -12.560 1.00 86.50 201 ARG A CA 1
ATOM 1562 C C . ARG A 1 201 ? -9.660 7.821 -12.365 1.00 86.50 201 ARG A C 1
ATOM 1564 O O . ARG A 1 201 ? -10.070 8.768 -11.706 1.00 86.50 201 ARG A O 1
ATOM 1571 N N . PHE A 1 202 ? -8.467 7.792 -12.947 1.00 90.69 202 PHE A N 1
ATOM 1572 C CA . PHE A 1 202 ? -7.506 8.887 -12.974 1.00 90.69 202 PHE A CA 1
ATOM 1573 C C . PHE A 1 202 ? -7.404 9.504 -14.380 1.00 90.69 202 PHE A C 1
ATOM 1575 O O . PHE A 1 202 ? -6.472 10.240 -14.661 1.00 90.69 202 PHE A O 1
ATOM 1582 N N . GLY A 1 203 ? -8.347 9.217 -15.283 1.00 89.44 203 GLY A N 1
ATOM 1583 C CA . GLY A 1 203 ? -8.349 9.798 -16.628 1.00 89.44 203 GLY A CA 1
ATOM 1584 C C . GLY A 1 203 ? -7.285 9.233 -17.573 1.00 89.44 203 GLY A C 1
ATOM 1585 O O . GLY A 1 203 ? -7.045 9.819 -18.623 1.00 89.44 203 GLY A O 1
ATOM 1586 N N . PHE A 1 204 ? -6.665 8.101 -17.233 1.00 91.62 204 PHE A N 1
ATOM 1587 C CA . PHE A 1 204 ? -5.761 7.378 -18.126 1.00 91.62 204 PHE A CA 1
ATOM 1588 C C . PHE A 1 204 ? -6.494 6.222 -18.805 1.00 91.62 204 PHE A C 1
ATOM 1590 O O . PHE A 1 204 ? -7.359 5.573 -18.213 1.00 91.62 204 PHE A O 1
ATOM 1597 N N . GLU A 1 205 ? -6.119 5.918 -20.042 1.00 91.62 205 GLU A N 1
ATOM 1598 C CA . GLU A 1 205 ? -6.671 4.763 -20.738 1.00 91.62 205 GLU A CA 1
ATOM 1599 C C . GLU A 1 205 ? -6.274 3.440 -20.070 1.00 91.62 205 GLU A C 1
ATOM 1601 O O . GLU A 1 205 ? -5.202 3.285 -19.485 1.00 91.62 205 GLU A O 1
ATOM 1606 N N . ALA A 1 206 ? -7.139 2.437 -20.201 1.00 91.50 206 ALA A N 1
ATOM 1607 C CA . ALA A 1 206 ? -6.941 1.090 -19.671 1.00 91.50 206 ALA A CA 1
ATOM 1608 C C . ALA A 1 206 ? -6.031 0.221 -20.579 1.00 91.50 206 ALA A C 1
ATOM 1610 O O . ALA A 1 206 ? -6.283 -0.973 -20.787 1.00 91.50 206 ALA A O 1
ATOM 1611 N N . THR A 1 207 ? -4.999 0.842 -21.153 1.00 91.81 207 THR A N 1
ATOM 1612 C CA . THR A 1 207 ? -4.129 0.340 -22.230 1.00 91.81 207 THR A CA 1
ATOM 1613 C C . THR A 1 207 ? -2.651 0.483 -21.845 1.00 91.81 207 THR A C 1
ATOM 1615 O O . THR A 1 207 ? -2.322 1.045 -20.798 1.00 91.81 207 THR A O 1
ATOM 1618 N N . ARG A 1 208 ? -1.728 -0.046 -22.660 1.00 86.69 208 ARG A N 1
ATOM 1619 C CA . ARG A 1 208 ? -0.282 0.121 -22.407 1.00 86.69 208 ARG A CA 1
ATOM 1620 C C . ARG A 1 208 ? 0.133 1.581 -22.576 1.00 86.69 208 ARG A C 1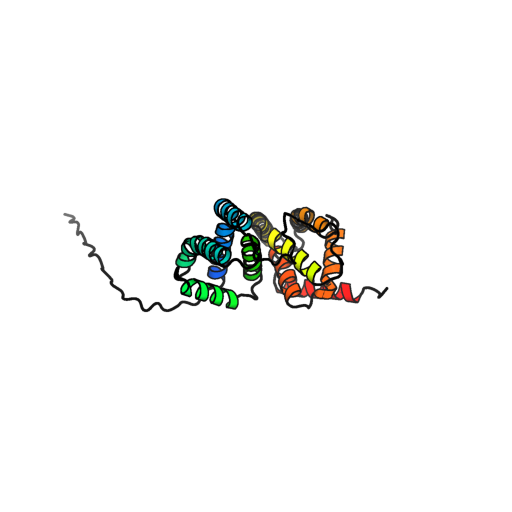
ATOM 1622 O O . ARG A 1 208 ? 0.932 2.095 -21.801 1.00 86.69 208 ARG A O 1
ATOM 1629 N N . GLU A 1 209 ? -0.475 2.245 -23.543 1.00 89.62 209 GLU A N 1
ATOM 1630 C CA . GLU A 1 209 ? -0.310 3.653 -23.877 1.00 89.62 209 GLU A CA 1
ATOM 1631 C C . GLU A 1 209 ? -0.817 4.538 -22.728 1.00 89.62 209 GLU A C 1
ATOM 1633 O O . GLU A 1 209 ? -0.168 5.518 -22.353 1.00 89.62 209 GLU A O 1
ATOM 1638 N N . GLY A 1 210 ? -1.921 4.141 -22.084 1.00 92.44 210 GLY A N 1
ATOM 1639 C CA . GLY A 1 210 ? -2.411 4.769 -20.858 1.00 92.44 210 GLY A CA 1
ATOM 1640 C C . GLY A 1 210 ? -1.455 4.608 -19.672 1.00 92.44 210 GLY A C 1
ATOM 1641 O O . GLY A 1 210 ? -1.206 5.574 -18.952 1.00 92.44 210 GLY A O 1
ATOM 1642 N N . VAL A 1 211 ? -0.841 3.429 -19.499 1.00 93.12 211 VAL A N 1
ATOM 1643 C CA . VAL A 1 211 ? 0.215 3.213 -18.486 1.00 93.12 211 VAL A CA 1
ATOM 1644 C C . VAL A 1 211 ? 1.436 4.091 -18.768 1.00 93.12 211 VAL A C 1
ATOM 1646 O O . VAL A 1 211 ? 1.991 4.682 -17.843 1.00 93.12 211 VAL A O 1
ATOM 1649 N N . GLN A 1 212 ? 1.857 4.209 -20.028 1.00 89.56 212 GLN A N 1
ATOM 1650 C CA . GLN A 1 212 ? 2.963 5.087 -20.406 1.00 89.56 212 GLN A CA 1
ATOM 1651 C C . GLN A 1 212 ? 2.625 6.552 -20.113 1.00 89.56 212 GLN A C 1
ATOM 1653 O O . GLN A 1 212 ? 3.416 7.236 -19.466 1.00 89.56 212 GLN A O 1
ATOM 1658 N N . SER A 1 213 ? 1.436 7.012 -20.507 1.00 90.69 213 SER A N 1
ATOM 1659 C CA . SER A 1 213 ? 0.936 8.357 -20.193 1.00 90.69 213 SER A CA 1
ATOM 1660 C C . SER A 1 213 ? 0.935 8.628 -18.688 1.00 90.69 213 SER A C 1
ATOM 1662 O O . SER A 1 213 ? 1.386 9.679 -18.239 1.00 90.69 213 SER A O 1
ATOM 1664 N N . MET A 1 214 ? 0.512 7.646 -17.893 1.00 94.12 214 MET A N 1
ATOM 1665 C CA . MET A 1 214 ? 0.550 7.707 -16.436 1.00 94.12 214 MET A CA 1
ATOM 1666 C C . MET A 1 214 ? 1.984 7.828 -15.893 1.00 94.12 214 MET A C 1
ATOM 1668 O O . MET A 1 214 ? 2.239 8.666 -15.032 1.00 94.12 214 MET A O 1
ATOM 1672 N N . ILE A 1 215 ? 2.942 7.043 -16.398 1.00 92.88 215 ILE A N 1
ATOM 1673 C CA . ILE A 1 215 ? 4.356 7.143 -15.989 1.00 92.88 215 ILE A CA 1
ATOM 1674 C C . ILE A 1 215 ? 4.925 8.524 -16.331 1.00 92.88 215 ILE A C 1
ATOM 1676 O O . ILE A 1 215 ? 5.568 9.142 -15.482 1.00 92.88 215 ILE A O 1
ATOM 1680 N N . MET A 1 216 ? 4.654 9.024 -17.541 1.00 90.50 216 MET A N 1
ATOM 1681 C CA . MET A 1 216 ? 5.061 10.366 -17.980 1.00 90.50 216 MET A CA 1
ATOM 1682 C C . MET A 1 216 ? 4.516 11.455 -17.060 1.00 90.50 216 MET A C 1
ATOM 1684 O O . MET A 1 216 ? 5.178 12.457 -16.814 1.00 90.50 216 MET A O 1
ATOM 1688 N N . HIS A 1 217 ? 3.316 11.240 -16.537 1.00 91.88 217 HIS A N 1
ATOM 1689 C CA . HIS A 1 217 ? 2.664 12.157 -15.627 1.00 91.88 217 HIS A CA 1
ATOM 1690 C C . HIS A 1 217 ? 3.243 12.098 -14.198 1.00 91.88 217 HIS A C 1
ATOM 1692 O O . HIS A 1 217 ? 3.348 13.117 -13.520 1.00 91.88 217 HIS A O 1
ATOM 1698 N N . CYS A 1 218 ? 3.700 10.929 -13.739 1.00 93.31 218 CYS A N 1
ATOM 1699 C CA . CYS A 1 218 ? 4.421 10.804 -12.468 1.00 93.31 218 CYS A CA 1
ATOM 1700 C C . CYS A 1 218 ? 5.850 11.373 -12.524 1.00 93.31 218 CYS A C 1
ATOM 1702 O O . CYS A 1 218 ? 6.386 11.796 -11.498 1.00 93.31 218 CYS A O 1
ATOM 1704 N N . ALA A 1 219 ? 6.477 11.360 -13.702 1.00 93.06 219 ALA A N 1
ATOM 1705 C CA . ALA A 1 219 ? 7.898 11.639 -13.882 1.00 93.06 219 ALA A CA 1
ATOM 1706 C C . ALA A 1 219 ? 8.402 12.983 -13.306 1.00 93.06 219 ALA A C 1
ATOM 1708 O O . ALA A 1 219 ? 9.459 12.962 -12.668 1.00 93.06 219 ALA A O 1
ATOM 1709 N N . PRO A 1 220 ? 7.690 14.124 -13.435 1.00 93.06 220 PRO A N 1
ATOM 1710 C CA . PRO A 1 220 ? 8.140 15.401 -12.869 1.00 93.06 220 PRO A CA 1
ATOM 1711 C C . PRO A 1 220 ? 8.311 15.378 -11.345 1.00 93.06 220 PRO A C 1
ATOM 1713 O O . PRO A 1 220 ? 9.135 16.106 -10.801 1.00 93.06 220 PRO A O 1
ATOM 1716 N N . TYR A 1 221 ? 7.566 14.515 -10.652 1.00 93.44 221 TYR A N 1
ATOM 1717 C CA . TYR A 1 221 ? 7.564 14.423 -9.191 1.00 93.44 221 TYR A CA 1
ATOM 1718 C C . TYR A 1 221 ? 8.411 13.265 -8.663 1.00 93.44 221 TYR A C 1
ATOM 1720 O O . TYR A 1 221 ? 8.440 13.017 -7.464 1.00 93.44 221 TYR A O 1
ATOM 1728 N N . ALA A 1 222 ? 9.114 12.539 -9.531 1.00 91.88 222 ALA A N 1
ATOM 1729 C CA . ALA A 1 222 ? 9.812 11.308 -9.174 1.00 91.88 222 ALA A CA 1
ATOM 1730 C C . ALA A 1 222 ? 10.883 11.471 -8.069 1.00 91.88 222 ALA A C 1
ATOM 1732 O O . ALA A 1 222 ? 11.189 10.496 -7.384 1.00 91.88 222 ALA A O 1
ATOM 1733 N N . ASN A 1 223 ? 11.443 12.674 -7.882 1.00 90.25 223 ASN A N 1
ATOM 1734 C CA . ASN A 1 223 ? 12.412 12.981 -6.817 1.00 90.25 223 ASN A CA 1
ATOM 1735 C C . ASN A 1 223 ? 11.771 13.411 -5.491 1.00 90.25 223 ASN A C 1
ATOM 1737 O O . ASN A 1 223 ? 12.462 13.444 -4.475 1.00 90.25 223 ASN A O 1
ATOM 1741 N N . GLU A 1 224 ? 10.481 13.746 -5.485 1.00 93.81 224 GLU A N 1
ATOM 1742 C CA . GLU A 1 224 ? 9.783 14.113 -4.256 1.00 93.81 224 GLU A CA 1
ATOM 1743 C C . GLU A 1 224 ? 9.762 12.894 -3.325 1.00 93.81 224 GLU A C 1
ATOM 1745 O O . GLU A 1 224 ? 9.285 11.843 -3.760 1.00 93.81 224 GLU A O 1
ATOM 1750 N N . PRO A 1 225 ? 10.229 12.990 -2.065 1.00 91.06 225 PRO A N 1
ATOM 1751 C CA . PRO A 1 225 ? 10.440 11.822 -1.204 1.00 91.06 225 PRO A CA 1
ATOM 1752 C C . PRO A 1 225 ? 9.227 10.888 -1.102 1.00 91.06 225 PRO A C 1
ATOM 1754 O O . PRO A 1 225 ? 9.355 9.674 -1.239 1.00 91.06 225 PRO A O 1
ATOM 1757 N N . GLU A 1 226 ? 8.026 11.448 -0.948 1.00 90.81 226 GLU A N 1
ATOM 1758 C CA . GLU A 1 226 ? 6.797 10.656 -0.848 1.00 90.81 226 GLU A CA 1
ATOM 1759 C C . GLU A 1 226 ? 6.428 9.956 -2.167 1.00 90.81 226 GLU A C 1
ATOM 1761 O O . GLU A 1 226 ? 6.058 8.781 -2.167 1.00 90.81 226 GLU A O 1
ATOM 1766 N N . VAL A 1 227 ? 6.567 10.645 -3.304 1.00 93.94 227 VAL A N 1
ATOM 1767 C CA . VAL A 1 227 ? 6.310 10.055 -4.627 1.00 93.94 227 VAL A CA 1
ATOM 1768 C C . VAL A 1 227 ? 7.344 8.980 -4.924 1.00 93.94 227 VAL A C 1
ATOM 1770 O O . VAL A 1 227 ? 6.981 7.899 -5.367 1.00 93.94 227 VAL A O 1
ATOM 1773 N N . ALA A 1 228 ? 8.612 9.241 -4.621 1.00 94.12 228 ALA A N 1
ATOM 1774 C CA . ALA A 1 228 ? 9.718 8.302 -4.706 1.00 94.12 228 ALA A CA 1
ATOM 1775 C C . ALA A 1 228 ? 9.425 6.980 -3.975 1.00 94.12 228 ALA A C 1
ATOM 1777 O O . ALA A 1 228 ? 9.559 5.911 -4.573 1.00 94.12 228 ALA A O 1
ATOM 1778 N N . ILE A 1 229 ? 8.996 7.052 -2.711 1.00 91.44 229 ILE A N 1
ATOM 1779 C CA . ILE A 1 229 ? 8.652 5.878 -1.892 1.00 91.44 229 ILE A CA 1
ATOM 1780 C C . ILE A 1 229 ? 7.478 5.112 -2.508 1.00 91.44 229 ILE A C 1
ATOM 1782 O O . ILE A 1 229 ? 7.540 3.892 -2.663 1.00 91.44 229 ILE A O 1
ATOM 1786 N N . LEU A 1 230 ? 6.418 5.819 -2.906 1.00 94.31 230 LEU A N 1
ATOM 1787 C CA . LEU A 1 230 ? 5.235 5.210 -3.513 1.00 94.31 230 LEU A CA 1
ATOM 1788 C C . LEU A 1 230 ? 5.543 4.547 -4.856 1.00 94.31 230 LEU A C 1
ATOM 1790 O O . LEU A 1 230 ? 5.108 3.426 -5.114 1.00 94.31 230 LEU A O 1
ATOM 1794 N N . PHE A 1 231 ? 6.304 5.228 -5.706 1.00 94.75 231 PHE A N 1
ATOM 1795 C CA . PHE A 1 231 ? 6.686 4.754 -7.028 1.00 94.75 231 PHE A CA 1
ATOM 1796 C C . PHE A 1 231 ? 7.568 3.506 -6.921 1.00 94.75 231 PHE A C 1
ATOM 1798 O O . PHE A 1 231 ? 7.306 2.501 -7.588 1.00 94.75 231 PHE A O 1
ATOM 1805 N N . ASP A 1 232 ? 8.560 3.517 -6.027 1.00 93.50 232 ASP A N 1
ATOM 1806 C CA . ASP A 1 232 ? 9.397 2.349 -5.749 1.00 93.50 232 ASP A CA 1
ATOM 1807 C C . ASP A 1 232 ? 8.575 1.214 -5.118 1.00 93.50 232 ASP A C 1
ATOM 1809 O O . ASP A 1 232 ? 8.769 0.049 -5.472 1.00 93.50 232 ASP A O 1
ATOM 1813 N N . GLY A 1 233 ? 7.610 1.529 -4.249 1.00 92.00 233 GLY A N 1
ATOM 1814 C CA . GLY A 1 233 ? 6.680 0.566 -3.660 1.00 92.00 233 GLY A CA 1
ATOM 1815 C C . GLY A 1 233 ? 5.824 -0.142 -4.713 1.00 92.00 233 GLY A C 1
ATOM 1816 O O . GLY A 1 233 ? 5.769 -1.373 -4.740 1.00 92.00 233 GLY A O 1
ATOM 1817 N N . VAL A 1 234 ? 5.211 0.613 -5.634 1.00 94.88 234 VAL A N 1
ATOM 1818 C CA . VAL A 1 234 ? 4.415 0.064 -6.750 1.00 94.88 234 VAL A CA 1
ATOM 1819 C C . VAL A 1 234 ? 5.268 -0.894 -7.577 1.00 94.88 234 VAL A C 1
ATOM 1821 O O . VAL A 1 234 ? 4.879 -2.039 -7.816 1.00 94.88 234 VAL A O 1
ATOM 1824 N N . ASN A 1 235 ? 6.466 -0.459 -7.964 1.00 92.62 235 ASN A N 1
ATOM 1825 C CA . ASN A 1 235 ? 7.375 -1.263 -8.772 1.00 92.62 235 ASN A CA 1
ATOM 1826 C C . ASN A 1 235 ? 7.862 -2.515 -8.024 1.00 92.62 235 ASN A C 1
ATOM 1828 O O . ASN A 1 235 ? 7.892 -3.610 -8.592 1.00 92.62 235 ASN A O 1
ATOM 1832 N N . THR A 1 236 ? 8.141 -2.406 -6.727 1.00 91.12 236 THR A N 1
ATOM 1833 C CA . THR A 1 236 ? 8.506 -3.552 -5.880 1.00 91.12 236 THR A CA 1
ATOM 1834 C C . THR A 1 236 ? 7.373 -4.579 -5.820 1.00 91.12 236 THR A C 1
ATOM 1836 O O . THR A 1 236 ? 7.615 -5.779 -5.975 1.00 91.12 236 THR A O 1
ATOM 1839 N N . ARG A 1 237 ? 6.112 -4.137 -5.706 1.00 91.94 237 ARG A N 1
ATOM 1840 C CA . ARG A 1 237 ? 4.929 -5.018 -5.762 1.00 91.94 237 ARG A CA 1
ATOM 1841 C C . ARG A 1 237 ? 4.683 -5.626 -7.135 1.00 91.94 237 ARG A C 1
ATOM 1843 O O . ARG A 1 237 ? 4.175 -6.742 -7.225 1.00 91.94 237 ARG A O 1
ATOM 1850 N N . LEU A 1 238 ? 5.131 -4.964 -8.193 1.00 91.06 238 LEU A N 1
ATOM 1851 C CA . LEU A 1 238 ? 5.237 -5.536 -9.535 1.00 91.06 238 LEU A CA 1
ATOM 1852 C C . LEU A 1 238 ? 6.466 -6.447 -9.707 1.00 91.06 238 LEU A C 1
ATOM 1854 O O . LEU A 1 238 ? 6.786 -6.869 -10.823 1.00 91.06 238 LEU A O 1
ATOM 1858 N N . GLY A 1 239 ? 7.158 -6.753 -8.610 1.00 87.88 239 GLY A N 1
ATOM 1859 C CA . GLY A 1 239 ? 8.247 -7.708 -8.515 1.00 87.88 239 GLY A CA 1
ATOM 1860 C C . GLY A 1 239 ? 9.636 -7.149 -8.819 1.00 87.88 239 GLY A C 1
ATOM 1861 O O . GLY A 1 239 ? 10.569 -7.950 -8.881 1.00 87.88 239 GLY A O 1
ATOM 1862 N N . MET A 1 240 ? 9.791 -5.832 -8.982 1.00 86.88 240 MET A N 1
ATOM 1863 C CA . MET A 1 240 ? 11.095 -5.206 -9.223 1.00 86.88 240 MET A CA 1
ATOM 1864 C C . MET A 1 240 ? 11.988 -5.238 -7.970 1.00 86.88 240 MET A C 1
ATOM 1866 O O . MET A 1 240 ? 11.497 -5.253 -6.844 1.00 86.88 240 MET A O 1
ATOM 1870 N N . THR A 1 241 ? 13.309 -5.261 -8.158 1.00 86.00 241 THR A N 1
ATOM 1871 C CA . THR A 1 241 ? 14.281 -5.081 -7.063 1.00 86.00 241 THR A CA 1
ATOM 1872 C C . THR A 1 241 ? 14.491 -3.597 -6.771 1.00 86.00 241 THR A C 1
ATOM 1874 O O . THR A 1 241 ? 14.326 -2.769 -7.664 1.00 86.00 241 THR A O 1
ATOM 1877 N N . HIS A 1 242 ? 14.955 -3.240 -5.568 1.00 85.25 242 HIS A N 1
ATOM 1878 C CA . HIS A 1 242 ? 15.240 -1.838 -5.222 1.00 85.25 242 HIS A CA 1
ATOM 1879 C C . HIS A 1 242 ? 16.190 -1.148 -6.213 1.00 85.25 242 HIS A C 1
ATOM 1881 O O . HIS A 1 242 ? 15.976 0.003 -6.583 1.00 85.25 242 HIS A O 1
ATOM 1887 N N . ALA A 1 243 ? 17.223 -1.854 -6.685 1.00 82.69 243 ALA A N 1
ATOM 1888 C CA . ALA A 1 243 ? 18.137 -1.317 -7.691 1.00 82.69 243 ALA A CA 1
ATOM 1889 C C . ALA A 1 243 ? 17.432 -1.054 -9.033 1.00 82.69 243 ALA A C 1
ATOM 1891 O O . ALA A 1 243 ? 17.712 -0.050 -9.684 1.00 82.69 243 ALA A O 1
ATOM 1892 N N . ALA A 1 244 ? 16.506 -1.928 -9.438 1.00 85.06 244 ALA A N 1
ATOM 1893 C CA . ALA A 1 244 ? 15.714 -1.734 -10.646 1.00 85.06 244 ALA A CA 1
ATOM 1894 C C . ALA A 1 244 ? 14.697 -0.592 -10.492 1.00 85.06 244 ALA A C 1
ATOM 1896 O O . ALA A 1 244 ? 14.540 0.180 -11.431 1.00 85.06 244 ALA A O 1
ATOM 1897 N N . CYS A 1 245 ? 1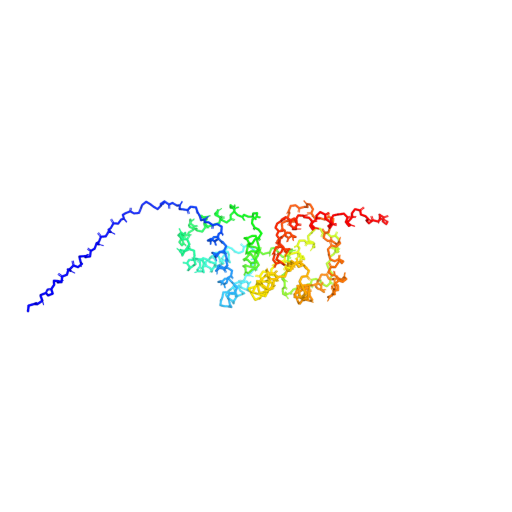4.064 -0.439 -9.322 1.00 89.62 245 CYS A N 1
ATOM 1898 C CA . CYS A 1 245 ? 13.175 0.690 -9.030 1.00 89.62 245 CYS A CA 1
ATOM 1899 C C . CYS A 1 245 ? 13.912 2.029 -9.166 1.00 89.62 245 CYS A C 1
ATOM 1901 O O . CYS A 1 245 ? 13.441 2.909 -9.881 1.00 89.62 245 CYS A O 1
ATOM 1903 N N . ARG A 1 246 ? 15.124 2.140 -8.593 1.00 90.12 246 ARG A N 1
ATOM 1904 C CA . ARG A 1 246 ? 15.972 3.336 -8.751 1.00 90.12 246 ARG A CA 1
ATOM 1905 C C . ARG A 1 246 ? 16.243 3.660 -10.219 1.00 90.12 246 ARG A C 1
ATOM 1907 O O . ARG A 1 246 ? 15.921 4.758 -10.654 1.00 90.12 246 ARG A O 1
ATOM 1914 N N . ARG A 1 247 ? 16.729 2.687 -11.002 1.00 90.31 247 ARG A N 1
ATOM 1915 C CA . ARG A 1 247 ? 16.982 2.881 -12.444 1.00 90.31 247 ARG A CA 1
ATOM 1916 C C . ARG A 1 247 ? 15.722 3.269 -13.215 1.00 90.31 247 ARG A C 1
ATOM 1918 O O . ARG A 1 247 ? 15.777 4.110 -14.105 1.00 90.31 247 ARG A O 1
ATOM 1925 N N . PHE A 1 248 ? 14.587 2.657 -12.886 1.00 90.56 248 PHE A N 1
ATOM 1926 C CA . PHE A 1 248 ? 13.313 2.945 -13.539 1.00 90.56 248 PHE A CA 1
ATOM 1927 C C . PHE A 1 248 ? 12.830 4.365 -13.239 1.00 90.56 248 PHE A C 1
ATOM 1929 O O . PHE A 1 248 ? 12.385 5.072 -14.139 1.00 90.56 248 PHE A O 1
ATOM 1936 N N . ARG A 1 249 ? 12.983 4.815 -11.993 1.00 93.12 249 ARG A N 1
ATOM 1937 C CA . ARG A 1 249 ? 12.733 6.199 -11.604 1.00 93.12 249 ARG A CA 1
ATOM 1938 C C . ARG A 1 249 ? 13.674 7.164 -12.327 1.00 93.12 249 ARG A C 1
ATOM 1940 O O . ARG A 1 249 ? 13.209 8.173 -12.847 1.00 93.12 249 ARG A O 1
ATOM 1947 N N . ASP A 1 250 ? 14.966 6.844 -12.407 1.00 91.25 250 ASP A N 1
ATOM 1948 C CA . ASP A 1 250 ? 15.946 7.660 -13.130 1.00 91.25 250 ASP A CA 1
ATOM 1949 C C . ASP A 1 250 ? 15.551 7.826 -14.605 1.00 91.25 250 ASP A C 1
ATOM 1951 O O . ASP A 1 250 ? 15.514 8.949 -15.103 1.00 91.25 250 ASP A O 1
ATOM 1955 N N . MET A 1 251 ? 15.161 6.728 -15.259 1.00 91.50 251 MET A N 1
ATOM 1956 C CA . MET A 1 251 ? 14.646 6.724 -16.629 1.00 91.50 251 MET A CA 1
ATOM 1957 C C . MET A 1 251 ? 13.366 7.558 -16.768 1.00 91.50 251 MET A C 1
ATOM 1959 O O . MET A 1 251 ? 13.266 8.359 -17.694 1.00 91.50 251 MET A O 1
ATOM 1963 N N . ALA A 1 252 ? 12.399 7.414 -15.853 1.00 89.19 252 ALA A N 1
ATOM 1964 C CA . ALA A 1 252 ? 11.171 8.207 -15.882 1.00 89.19 252 ALA A CA 1
ATOM 1965 C C . ALA A 1 252 ? 11.480 9.714 -15.850 1.00 89.19 252 ALA A C 1
ATOM 1967 O O . ALA A 1 252 ? 10.907 10.472 -16.627 1.00 89.19 252 ALA A O 1
ATOM 1968 N N . ARG A 1 253 ? 12.455 10.152 -15.041 1.00 87.94 253 ARG A N 1
ATOM 1969 C CA . ARG A 1 253 ? 12.896 11.560 -15.013 1.00 87.94 253 ARG A CA 1
ATOM 1970 C C . ARG A 1 253 ? 13.480 12.023 -16.342 1.00 87.94 253 ARG A C 1
ATOM 1972 O O . ARG A 1 253 ? 13.170 13.125 -16.783 1.00 87.94 253 ARG A O 1
ATOM 1979 N N . SER A 1 254 ? 14.304 11.198 -16.987 1.00 87.38 254 SER A N 1
ATOM 1980 C CA . SER A 1 254 ? 14.871 11.527 -18.302 1.00 87.38 254 SER A CA 1
ATOM 1981 C C . SER A 1 254 ? 13.783 11.743 -19.359 1.00 87.38 254 SER A C 1
ATOM 1983 O O . SER A 1 254 ? 13.934 12.588 -20.242 1.00 87.38 254 SER A O 1
ATOM 1985 N N . LEU A 1 255 ? 12.651 11.043 -19.238 1.00 80.12 255 LEU A N 1
ATOM 1986 C CA . LEU A 1 255 ? 11.490 11.263 -20.100 1.00 80.12 255 LEU A CA 1
ATOM 1987 C C . LEU A 1 255 ? 10.793 12.608 -19.827 1.00 80.12 255 LEU A C 1
ATOM 1989 O O . LEU A 1 255 ? 10.319 13.247 -20.760 1.00 80.12 255 LEU A O 1
ATOM 1993 N N . ALA A 1 256 ? 10.757 13.078 -18.576 1.00 77.81 256 ALA A N 1
ATOM 1994 C CA . ALA A 1 256 ? 10.238 14.415 -18.267 1.00 77.81 256 ALA A CA 1
ATOM 1995 C C . ALA A 1 256 ? 11.161 15.530 -18.784 1.00 77.81 256 ALA A C 1
ATOM 1997 O O . ALA A 1 256 ? 10.677 16.528 -19.309 1.00 77.81 256 ALA A O 1
ATOM 1998 N N . ALA A 1 257 ? 12.481 15.348 -18.681 1.00 73.62 257 ALA A N 1
ATOM 1999 C CA . ALA A 1 257 ? 13.472 16.335 -19.118 1.00 73.62 257 ALA A CA 1
ATOM 2000 C C . ALA A 1 257 ? 13.550 16.508 -20.648 1.00 73.62 257 ALA A C 1
ATOM 2002 O O . ALA A 1 257 ? 14.019 17.535 -21.125 1.00 73.62 257 ALA A O 1
ATOM 2003 N N . SER A 1 258 ? 13.097 15.514 -21.417 1.00 70.12 258 SER A N 1
ATOM 2004 C CA . SER A 1 258 ? 13.094 15.536 -22.889 1.00 70.12 258 SER A CA 1
ATOM 2005 C C . SER A 1 258 ? 11.808 16.106 -23.494 1.00 70.12 258 SER A C 1
ATOM 2007 O O . SER A 1 258 ? 11.683 16.179 -24.717 1.00 70.12 258 SER A O 1
ATOM 2009 N N . ARG A 1 259 ? 10.847 16.533 -22.665 1.00 66.94 259 ARG A N 1
ATOM 2010 C CA . ARG A 1 259 ? 9.604 17.134 -23.146 1.00 66.94 259 ARG A CA 1
ATOM 2011 C C . ARG A 1 259 ? 9.876 18.593 -23.547 1.00 66.94 259 ARG A C 1
ATOM 2013 O O . ARG A 1 259 ? 10.305 19.363 -22.688 1.00 66.94 259 ARG A O 1
ATOM 2020 N N . PRO A 1 260 ? 9.652 18.995 -24.813 1.00 51.97 260 PRO A N 1
ATOM 2021 C CA . PRO A 1 260 ? 9.769 20.397 -25.193 1.00 51.97 260 PRO A CA 1
ATOM 2022 C C . PRO A 1 260 ? 8.784 21.222 -24.359 1.00 51.97 260 PRO A C 1
ATOM 2024 O O . PRO A 1 260 ? 7.624 20.829 -24.204 1.00 51.97 260 PRO A O 1
ATOM 2027 N N . GLN A 1 261 ? 9.263 22.326 -23.779 1.00 46.75 261 GLN A N 1
ATOM 2028 C CA . GLN A 1 261 ? 8.390 23.302 -23.130 1.00 46.75 261 GLN A CA 1
ATOM 2029 C C . GLN A 1 261 ? 7.480 23.879 -24.218 1.00 46.75 261 GLN A C 1
ATOM 2031 O O . GLN A 1 261 ? 7.977 24.437 -25.196 1.00 46.75 261 GLN A O 1
ATOM 2036 N N . ALA A 1 262 ? 6.178 23.626 -24.085 1.00 40.53 262 ALA A N 1
ATOM 2037 C CA . ALA A 1 262 ? 5.144 24.195 -24.942 1.00 40.53 262 ALA A CA 1
ATOM 2038 C C . ALA A 1 262 ? 4.858 25.644 -24.540 1.00 40.53 262 ALA A C 1
ATOM 2040 O O . ALA A 1 262 ? 4.904 25.922 -23.318 1.00 40.53 262 ALA A O 1
#

Nearest PDB structures (foldseek):
  8edm-assembly1_B  TM=1.661E-01  e=7.339E+00  Homo sapiens

Mean predicted aligned error: 13.26 Å

Organism: NCBI:txid1628268

Foldseek 3Di:
DDDDDDDDDDDDDDPDDDPDPPDQADPVLLLVLLVQLLVLLLDPVLLVVLVVLVVPDPDPPPPVSVVVLCVSSLVSCCVRQVVSVFHSDPRSVVVSVVSLVVCCLPLSSVLSVVSSCLSSVVPDVVQPNPPDDLPPDDPDLQDPVLLLNLLSLLLNQLPDPVNLVVLVVLQVVQVPPPVHSPPRPCLVVSSLVSLLVRQVSSVFHSDVVSVVVSLLSLLVCCPPSSSVSSQLSSVVSSVDDSVRSVVSSVVSNVSNVPDPDD

Radius of gyration: 23.98 Å; Cα contacts (8 Å, |Δi|>4): 209; chains: 1; bounding box: 43×86×64 Å

pLDDT: mean 80.41, std 18.11, range [32.5, 97.75]

Secondary structure (DSSP, 8-state):
----------------------PPPPHHHHHHHHHHHHHHHHSHHHHHHHHHHHHT--STT-HHHHHHHHHHHHHHHHHHGGGGT--SSHHHHHHHHHHHHTTTTSHHHHHHHHHHHHHTT-S-TTS--TTT---SS-S-SSSHHHHHHHHHHHHHHHT-HHHHHHHHHHHHHHHT-TT-TTT-TTHHHHHHHHHHHHGGGGT--SSHHHHHHHHHHHGGGTTSHHHHHHHHHHHHHTT--HHHHHHHHHHHHHHHHTS---

Solvent-accessible surface area (backbone atoms only — not comparable to full-atom values): 15454 Å² total; per-residue (Å²): 143,84,84,86,82,86,82,85,82,78,86,83,84,77,88,76,83,84,76,81,77,81,72,81,78,50,72,68,56,54,45,49,52,44,51,53,50,36,52,53,40,63,31,68,76,43,45,54,53,50,51,53,54,59,70,68,54,86,55,97,78,46,65,65,55,55,53,51,51,49,53,57,53,47,59,54,44,46,73,50,41,48,81,74,80,29,51,63,50,72,66,23,48,52,51,49,55,53,59,52,58,79,40,55,84,39,48,69,50,37,50,44,51,50,52,38,36,53,57,66,67,66,54,56,86,89,51,63,56,96,83,83,49,79,68,96,65,70,96,54,79,92,40,71,71,48,45,46,52,54,36,49,54,50,31,56,59,40,60,32,69,73,51,41,52,50,50,50,54,51,47,60,62,20,75,81,38,93,76,36,65,87,67,41,87,57,53,70,57,56,52,44,64,56,40,46,75,47,29,56,82,72,78,28,51,67,47,73,68,21,50,50,53,50,48,58,67,39,14,80,44,44,81,42,69,68,42,34,47,36,52,39,36,34,37,39,51,72,68,44,50,73,70,53,30,52,53,50,48,54,50,36,35,54,57,45,73,68,54,80,88,127

Sequence (262 aa):
MFGAKALALQPRTQTSLAGSCFKVPQAVEVGLLRSELLAAFTAARFQKKLHELERARTLSSDPSYRAAFRKLVRKEQGQVIPRYGFDASESGVEQMLAAFEAFKEDPDIYVNSIAIKEALGQTKPSSPRLSDSFPRKVASVDCKDFVIQLLRAQLVAFSHPAFQKSIRALKLKAADSEEGFYHLAGRAQLALTVQRLILPRFGFEATREGVQSMIMHCAPYANEPEVAILFDGVNTRLGMTHAACRRFRDMARSLAASRPQA